Protein AF-A0A1I5BYA6-F1 (afdb_monomer_lite)

Foldseek 3Di:
DADADPPPDPPPPPPPDDDDDDDDDDDDDDDDDDDDDPDPPPAQKWKDWPNDIAHWHAKEKEWAWDQDPVRDTAGAWAWEQDPNNPHTFIWIKMKIKTFDDDDQLQTQWIKIWIKTAGADVFAHDDPQRGSHIGGQDIWGGGRGNPDTDCLDAWDDKDKHWPDFDAQLDFPTWTWMWMWIHGPNTIMIMTGTTTYPAYAHDHPVPDDPDDPDRDDGHHGDRSVPHTHDPDHYYRD

Organism: NCBI:txid913024

Structure (mmCIF, N/CA/C/O backbone):
data_AF-A0A1I5BYA6-F1
#
_entry.id   AF-A0A1I5BYA6-F1
#
loop_
_atom_site.group_PDB
_atom_site.id
_atom_site.type_symbol
_atom_site.label_atom_id
_atom_site.label_alt_id
_atom_site.label_comp_id
_atom_site.label_asym_id
_atom_site.label_entity_id
_atom_site.label_seq_id
_atom_site.pdbx_PDB_ins_code
_atom_site.Cartn_x
_atom_site.Cartn_y
_atom_site.Cartn_z
_atom_site.occupancy
_atom_site.B_iso_or_equiv
_atom_site.auth_seq_id
_atom_site.auth_comp_id
_atom_site.auth_asym_id
_atom_site.auth_atom_id
_atom_site.pdbx_PDB_model_num
ATOM 1 N N . MET A 1 1 ? 7.540 -20.231 8.792 1.00 35.94 1 MET A N 1
ATOM 2 C CA . MET A 1 1 ? 6.960 -19.870 7.479 1.00 35.94 1 MET A CA 1
ATOM 3 C C . MET A 1 1 ? 5.466 -19.659 7.679 1.00 35.94 1 MET A C 1
ATOM 5 O O . MET A 1 1 ? 4.792 -20.616 8.040 1.00 35.94 1 MET A O 1
ATOM 9 N N . LYS A 1 2 ? 4.975 -18.415 7.589 1.00 35.12 2 LYS A N 1
ATOM 10 C CA . LYS A 1 2 ? 3.549 -18.086 7.769 1.00 35.12 2 LYS A CA 1
ATOM 11 C C . LYS A 1 2 ? 2.841 -18.287 6.425 1.00 35.12 2 LYS A C 1
ATOM 13 O O . LYS A 1 2 ? 3.368 -17.853 5.408 1.00 35.12 2 LYS A O 1
ATOM 18 N N . LYS A 1 3 ? 1.720 -19.008 6.415 1.00 30.36 3 LYS A N 1
ATOM 19 C CA . LYS A 1 3 ? 0.962 -19.342 5.202 1.00 30.36 3 LYS A CA 1
ATOM 20 C C . LYS A 1 3 ? -0.153 -18.311 5.035 1.00 30.36 3 LYS A C 1
ATOM 22 O O . LYS A 1 3 ? -1.075 -18.299 5.843 1.00 30.36 3 LYS A O 1
ATOM 27 N N . VAL A 1 4 ? -0.056 -17.449 4.027 1.00 47.25 4 VAL A N 1
ATOM 28 C CA . VAL A 1 4 ? -1.157 -16.564 3.627 1.00 47.25 4 VAL A CA 1
ATOM 29 C C . VAL A 1 4 ? -2.134 -17.409 2.812 1.00 47.25 4 VAL A C 1
ATOM 31 O O . VAL A 1 4 ? -1.773 -17.957 1.772 1.00 47.25 4 VAL A O 1
ATOM 34 N N . PHE A 1 5 ? -3.353 -17.586 3.320 1.00 38.94 5 PHE A N 1
ATOM 35 C CA . PHE A 1 5 ? -4.416 -18.256 2.579 1.00 38.94 5 PHE A CA 1
ATOM 36 C C . PHE A 1 5 ? -4.966 -17.289 1.532 1.00 38.94 5 PHE A C 1
ATOM 38 O O . PHE A 1 5 ? -5.605 -16.290 1.858 1.00 38.94 5 PHE A O 1
ATOM 45 N N . LEU A 1 6 ? -4.699 -17.600 0.264 1.00 38.16 6 LEU A N 1
ATOM 46 C CA . LEU A 1 6 ? -5.263 -16.910 -0.886 1.00 38.16 6 LEU A CA 1
ATOM 47 C C . LEU A 1 6 ? -6.763 -17.247 -0.953 1.00 38.16 6 LEU A C 1
ATOM 49 O O . LEU A 1 6 ? -7.168 -18.251 -1.536 1.00 38.16 6 LEU A O 1
ATOM 53 N N . SER A 1 7 ? -7.602 -16.446 -0.297 1.00 38.66 7 SER A N 1
ATOM 54 C CA . SER A 1 7 ? -9.043 -16.497 -0.539 1.00 38.66 7 SER A CA 1
ATOM 55 C C . SER A 1 7 ? -9.283 -15.982 -1.954 1.00 38.66 7 SER A C 1
ATOM 57 O O . SER A 1 7 ? -9.094 -14.797 -2.223 1.00 38.66 7 SER A O 1
ATOM 59 N N . LEU A 1 8 ? -9.676 -16.885 -2.852 1.00 35.69 8 LEU A N 1
ATOM 60 C CA . LEU A 1 8 ? -10.041 -16.625 -4.244 1.00 35.69 8 LEU A CA 1
ATOM 61 C C . LEU A 1 8 ? -11.343 -15.794 -4.304 1.00 35.69 8 LEU A C 1
ATOM 63 O O . LEU A 1 8 ? -12.403 -16.283 -4.679 1.00 35.69 8 LEU A O 1
ATOM 67 N N . ALA A 1 9 ? -11.294 -14.530 -3.893 1.00 42.62 9 ALA A N 1
ATOM 68 C CA . ALA A 1 9 ? -12.344 -13.579 -4.217 1.00 42.62 9 ALA A CA 1
ATOM 69 C C . ALA A 1 9 ? -12.073 -13.078 -5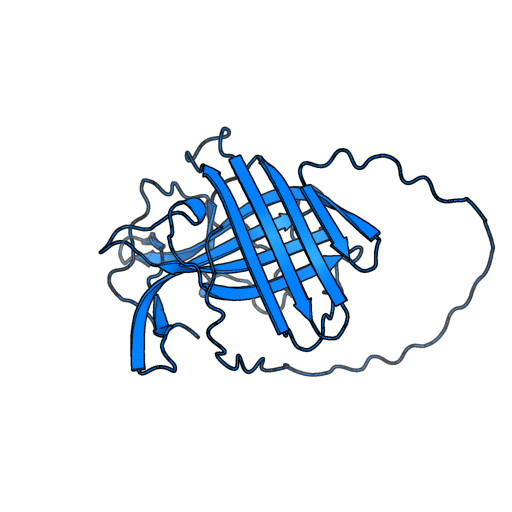.638 1.00 42.62 9 ALA A C 1
ATOM 71 O O . ALA A 1 9 ? -11.048 -12.450 -5.902 1.00 42.62 9 ALA A O 1
ATOM 72 N N . THR A 1 10 ? -12.970 -13.392 -6.568 1.00 38.31 10 THR A N 1
ATOM 73 C CA . THR A 1 10 ? -12.973 -12.837 -7.921 1.00 38.31 10 THR A CA 1
ATOM 74 C C . THR A 1 10 ? -13.156 -11.319 -7.831 1.00 38.31 10 THR A C 1
ATOM 76 O O . THR A 1 10 ? -14.277 -10.820 -7.788 1.00 38.31 10 THR A O 1
ATOM 79 N N . ILE A 1 11 ? -12.051 -10.575 -7.762 1.00 43.41 11 ILE A N 1
ATOM 80 C CA . ILE A 1 11 ? -12.052 -9.116 -7.878 1.00 43.41 11 ILE A CA 1
ATOM 81 C C . ILE A 1 11 ? -12.331 -8.803 -9.348 1.00 43.41 11 ILE A C 1
ATOM 83 O O . ILE A 1 11 ? -11.453 -8.906 -10.205 1.00 43.41 11 ILE A O 1
ATOM 87 N N . ALA A 1 12 ? -13.583 -8.470 -9.655 1.00 31.08 12 ALA A N 1
ATOM 88 C CA . ALA A 1 12 ? -13.952 -7.928 -10.951 1.00 31.08 12 ALA A CA 1
ATOM 89 C C . ALA A 1 12 ? -13.363 -6.513 -11.069 1.00 31.08 12 ALA A C 1
ATOM 91 O O . ALA A 1 12 ? -13.930 -5.545 -10.562 1.00 31.08 12 ALA A O 1
ATOM 92 N N . PHE A 1 13 ? -12.208 -6.388 -11.724 1.00 36.75 13 PHE A N 1
ATOM 93 C CA . PHE A 1 13 ? -11.704 -5.091 -12.161 1.00 36.75 13 PHE A CA 1
ATOM 94 C C . PHE A 1 13 ? -12.657 -4.541 -13.224 1.00 36.75 13 PHE A C 1
ATOM 96 O O . PHE A 1 13 ? -12.766 -5.081 -14.325 1.00 36.75 13 PHE A O 1
ATOM 103 N N . VAL A 1 14 ? -13.358 -3.456 -12.898 1.00 34.34 14 VAL A N 1
ATOM 104 C CA . VAL A 1 14 ? -14.039 -2.635 -13.900 1.00 34.34 14 VAL A CA 1
ATOM 105 C C . VAL A 1 14 ? -12.944 -1.930 -14.698 1.00 34.34 14 VAL A C 1
ATOM 107 O O . VAL A 1 14 ? -12.431 -0.892 -14.288 1.00 34.34 14 VAL A O 1
ATOM 110 N N . ALA A 1 15 ? -12.555 -2.536 -15.819 1.00 36.69 15 ALA A N 1
ATOM 111 C CA . ALA A 1 15 ? -11.730 -1.910 -16.839 1.00 36.69 15 ALA A CA 1
ATOM 112 C C . ALA A 1 15 ? -12.510 -0.729 -17.436 1.00 36.69 15 ALA A C 1
ATOM 114 O O . ALA A 1 15 ? -13.350 -0.890 -18.323 1.00 36.69 15 ALA A O 1
ATOM 115 N N . ALA A 1 16 ? -12.284 0.468 -16.904 1.00 37.88 16 ALA A N 1
ATOM 116 C CA . ALA A 1 16 ? -12.820 1.687 -17.478 1.00 37.88 16 ALA A CA 1
ATOM 117 C C . ALA A 1 16 ? -11.999 2.066 -18.722 1.00 37.88 16 ALA A C 1
ATOM 119 O O . ALA A 1 16 ? -10.926 2.643 -18.611 1.00 37.88 16 ALA A O 1
ATOM 120 N N . GLY A 1 17 ? -12.553 1.740 -19.892 1.00 30.27 17 GLY A N 1
ATOM 121 C CA . GLY A 1 17 ? -12.545 2.604 -21.075 1.00 30.27 17 GLY A CA 1
ATOM 122 C C . GLY A 1 17 ? -11.221 2.789 -21.813 1.00 30.27 17 GLY A C 1
ATOM 123 O O . GLY A 1 17 ? -10.432 3.675 -21.507 1.00 30.27 17 GLY A O 1
ATOM 124 N N . SER A 1 18 ? -11.072 2.036 -22.899 1.00 41.16 18 SER A N 1
ATOM 125 C CA . SER A 1 18 ? -10.174 2.324 -24.016 1.00 41.16 18 SER A CA 1
ATOM 126 C C . SER A 1 18 ? -10.380 3.738 -24.577 1.00 41.16 18 SER A C 1
ATOM 128 O O . SER A 1 18 ? -11.485 4.072 -25.013 1.00 41.16 18 SER A O 1
ATOM 130 N N . LEU A 1 19 ? -9.306 4.517 -24.691 1.00 26.94 19 LEU A N 1
ATOM 131 C CA . LEU A 1 19 ? -9.189 5.559 -25.708 1.00 26.94 19 LEU A CA 1
ATOM 132 C C . LEU A 1 19 ? -7.970 5.236 -26.566 1.00 26.94 19 LEU A C 1
ATOM 134 O O . LEU A 1 19 ? -6.824 5.380 -26.154 1.00 26.94 19 LEU A O 1
ATOM 138 N N . THR A 1 20 ? -8.255 4.740 -27.763 1.00 35.00 20 THR A N 1
ATOM 139 C CA . THR A 1 20 ? -7.307 4.605 -28.864 1.00 35.00 20 THR A CA 1
ATOM 140 C C . THR A 1 20 ? -6.779 5.982 -29.254 1.00 35.00 20 THR A C 1
ATOM 142 O O . THR A 1 20 ? -7.567 6.849 -29.634 1.00 35.00 20 THR A O 1
ATOM 145 N N . VAL A 1 21 ? -5.461 6.163 -29.240 1.00 34.28 21 VAL A N 1
ATOM 146 C CA . VAL A 1 21 ? -4.802 7.218 -30.016 1.00 34.28 21 VAL A CA 1
ATOM 147 C C . VAL A 1 21 ? -3.897 6.573 -31.054 1.00 34.28 21 VAL A C 1
ATOM 149 O O . VAL A 1 21 ? -3.014 5.774 -30.750 1.00 34.28 21 VAL A O 1
ATOM 152 N N . THR A 1 22 ? -4.213 6.889 -32.304 1.00 34.22 22 THR A N 1
ATOM 153 C CA . THR A 1 22 ? -3.526 6.473 -33.519 1.00 34.22 22 THR A CA 1
ATOM 154 C C . THR A 1 22 ? -2.087 6.979 -33.500 1.00 34.22 22 THR A C 1
ATOM 156 O O . THR A 1 22 ? -1.844 8.182 -33.448 1.00 34.22 22 THR A O 1
ATOM 159 N N . SER A 1 23 ? -1.150 6.036 -33.553 1.00 32.09 23 SER A N 1
ATOM 160 C CA . SER A 1 23 ? 0.271 6.274 -33.794 1.00 32.09 23 SER A CA 1
ATOM 161 C C . SER A 1 23 ? 0.479 6.761 -35.231 1.00 32.09 23 SER A C 1
ATOM 163 O O . SER A 1 23 ? 0.044 6.101 -36.176 1.00 32.09 23 SER A O 1
ATOM 165 N N . CYS A 1 24 ? 1.153 7.899 -35.387 1.00 37.50 24 CYS A N 1
ATOM 166 C CA . CYS A 1 24 ? 1.772 8.311 -36.642 1.00 37.50 24 CYS A CA 1
ATOM 167 C C . CYS A 1 24 ? 3.277 8.430 -36.406 1.00 37.50 24 CYS A C 1
ATOM 169 O O . CYS A 1 24 ? 3.713 9.012 -35.415 1.00 37.50 24 CYS A O 1
ATOM 171 N N . GLY A 1 25 ? 4.026 7.806 -37.313 1.00 31.92 25 GLY A N 1
ATOM 172 C CA . GLY A 1 25 ? 5.440 7.495 -37.192 1.00 31.92 25 GLY A CA 1
ATOM 173 C C . GLY A 1 25 ? 6.396 8.683 -37.125 1.00 31.92 25 GLY A C 1
ATOM 174 O O . GLY A 1 25 ? 6.049 9.833 -37.385 1.00 31.92 25 GLY A O 1
ATOM 175 N N . GLY A 1 26 ? 7.639 8.329 -36.822 1.00 30.98 26 GLY A N 1
ATOM 176 C CA . GLY A 1 26 ? 8.790 9.218 -36.805 1.00 30.98 26 GLY A CA 1
ATOM 177 C C . GLY A 1 26 ? 10.032 8.442 -36.398 1.00 30.98 26 GLY A C 1
ATOM 178 O O . GLY A 1 26 ? 10.545 8.635 -35.305 1.00 30.98 26 GLY A O 1
ATOM 179 N N . ASP A 1 27 ? 10.418 7.500 -37.254 1.00 40.44 27 ASP A N 1
ATOM 180 C CA . ASP A 1 27 ? 11.712 6.821 -37.265 1.00 40.44 27 ASP A CA 1
ATOM 181 C C . ASP A 1 27 ? 12.823 7.864 -37.462 1.00 40.44 27 ASP A C 1
ATOM 183 O O . ASP A 1 27 ? 12.773 8.615 -38.437 1.00 40.44 27 ASP A O 1
ATOM 187 N N . ASP A 1 28 ? 13.796 7.934 -36.550 1.00 37.78 28 ASP A N 1
ATOM 188 C CA . ASP A 1 28 ? 15.106 8.490 -36.880 1.00 37.78 28 ASP A CA 1
ATOM 189 C C . ASP A 1 28 ? 16.221 7.847 -36.044 1.00 37.78 28 ASP A C 1
ATOM 191 O O . ASP A 1 28 ? 16.118 7.613 -34.838 1.00 37.78 28 ASP A O 1
ATOM 195 N N . SER A 1 29 ? 17.276 7.494 -36.763 1.00 50.66 29 SER A N 1
ATOM 196 C CA . SER A 1 29 ? 18.315 6.523 -36.419 1.00 50.66 29 SER A CA 1
ATOM 197 C C . SER A 1 29 ? 19.460 7.160 -35.616 1.00 50.66 29 SER A C 1
ATOM 199 O O . SER A 1 29 ? 19.793 8.323 -35.822 1.00 50.66 29 SER A O 1
ATOM 201 N N . THR A 1 30 ? 20.175 6.432 -34.749 1.00 44.50 30 THR A N 1
ATOM 202 C CA . THR A 1 30 ? 21.489 5.813 -35.064 1.00 44.50 30 THR A CA 1
ATOM 203 C C . THR A 1 30 ? 22.072 5.032 -33.859 1.00 44.50 30 THR A C 1
ATOM 205 O O . THR A 1 30 ? 21.596 5.194 -32.736 1.00 44.50 30 THR A O 1
ATOM 208 N N . PRO A 1 31 ? 23.074 4.146 -34.079 1.00 54.06 31 PRO A N 1
ATOM 209 C CA . PRO A 1 31 ? 23.395 3.018 -33.205 1.00 54.06 31 PRO A CA 1
ATOM 210 C C . PRO A 1 31 ? 24.546 3.297 -32.227 1.00 54.06 31 PRO A C 1
ATOM 212 O O . PRO A 1 31 ? 25.523 3.964 -32.561 1.00 54.06 31 PRO A O 1
ATOM 215 N N . GLY A 1 32 ? 24.491 2.674 -31.050 1.00 33.34 32 GLY A N 1
ATOM 216 C CA . GLY A 1 32 ? 25.600 2.655 -30.098 1.00 33.34 32 GLY A CA 1
ATOM 217 C C . GLY A 1 32 ? 25.521 1.437 -29.187 1.00 33.34 32 GLY A C 1
ATOM 218 O O . GLY A 1 32 ? 24.707 1.393 -28.273 1.00 33.34 32 GLY A O 1
ATOM 219 N N . GLY A 1 33 ? 26.353 0.432 -29.463 1.00 39.19 33 GLY A N 1
ATOM 220 C CA . GLY A 1 33 ? 26.545 -0.710 -28.578 1.00 39.19 33 GLY A CA 1
ATOM 221 C C . GLY A 1 33 ? 27.273 -0.309 -27.294 1.00 39.19 33 GLY A C 1
ATOM 222 O O . GLY A 1 33 ? 28.217 0.476 -27.321 1.00 39.19 33 GLY A O 1
ATOM 223 N N . GLY A 1 34 ? 26.857 -0.898 -26.178 1.00 31.23 34 GLY A N 1
ATOM 224 C CA . GLY A 1 34 ? 27.529 -0.798 -24.889 1.00 31.23 34 GLY A CA 1
ATOM 225 C C . GLY A 1 34 ? 26.9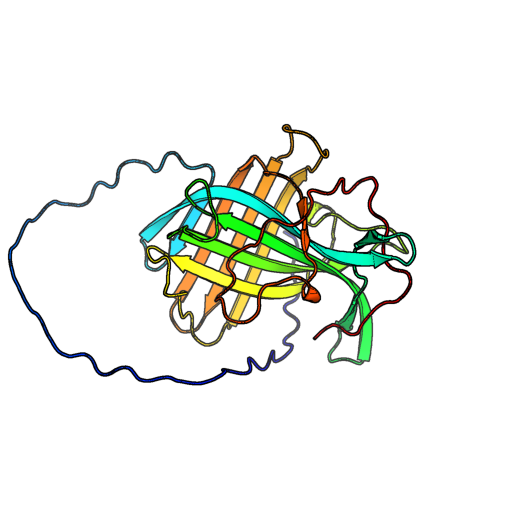91 -1.887 -23.977 1.00 31.23 34 GLY A C 1
ATOM 226 O O . GLY A 1 34 ? 25.839 -1.836 -23.564 1.00 31.23 34 GLY A O 1
ATOM 227 N N . GLY A 1 35 ? 27.803 -2.922 -23.772 1.00 34.72 35 GLY A N 1
ATOM 228 C CA . GLY A 1 35 ? 27.467 -4.118 -23.014 1.00 34.72 35 GLY A CA 1
ATOM 229 C C . GLY A 1 35 ? 27.053 -3.830 -21.574 1.00 34.72 35 GLY A C 1
ATOM 230 O O . GLY A 1 35 ? 27.462 -2.845 -20.963 1.00 34.72 35 GLY A O 1
ATOM 231 N N . GLY A 1 36 ? 26.233 -4.745 -21.062 1.00 43.91 36 GLY A N 1
ATOM 232 C CA . GLY A 1 36 ? 25.705 -4.743 -19.713 1.00 43.91 36 GLY A CA 1
ATOM 233 C C . GLY A 1 36 ? 26.769 -4.605 -18.630 1.00 43.91 36 GLY A C 1
ATOM 234 O O . GLY A 1 36 ? 27.823 -5.237 -18.644 1.00 43.91 36 GLY A O 1
ATOM 235 N N . GLY A 1 37 ? 26.408 -3.778 -17.666 1.00 37.84 37 GLY A N 1
ATOM 236 C CA . GLY A 1 37 ? 27.152 -3.464 -16.465 1.00 37.84 37 GLY A CA 1
ATOM 237 C C . GLY A 1 37 ? 26.441 -2.300 -15.802 1.00 37.84 37 GLY A C 1
ATOM 238 O O . GLY A 1 37 ? 27.019 -1.230 -15.676 1.00 37.84 37 GLY A O 1
ATOM 239 N N . GLY A 1 38 ? 25.147 -2.475 -15.501 1.00 36.94 38 GLY A N 1
ATOM 240 C CA . GLY A 1 38 ? 24.417 -1.487 -14.715 1.00 36.94 38 GLY A CA 1
ATOM 241 C C . GLY A 1 38 ? 25.178 -1.279 -13.414 1.00 36.94 38 GLY A C 1
ATOM 242 O O . GLY A 1 38 ? 25.489 -2.257 -12.729 1.00 36.94 38 GLY A O 1
ATOM 243 N N . GLU A 1 39 ? 25.543 -0.032 -13.125 1.00 44.59 39 GLU A N 1
ATOM 244 C CA . GLU A 1 39 ? 26.124 0.313 -11.835 1.00 44.59 39 GLU A CA 1
ATOM 245 C C . GLU A 1 39 ? 25.220 -0.216 -10.709 1.00 44.59 39 GLU A C 1
ATOM 247 O O . GLU A 1 39 ? 23.996 -0.291 -10.889 1.00 44.59 39 GLU A O 1
ATOM 252 N N . PRO A 1 40 ? 25.786 -0.618 -9.557 1.00 50.34 40 PRO A N 1
ATOM 253 C CA . PRO A 1 40 ? 24.970 -1.026 -8.430 1.00 50.34 40 PRO A CA 1
ATOM 254 C C . PRO A 1 40 ? 24.039 0.130 -8.076 1.00 50.34 40 PRO A C 1
ATOM 256 O O . PRO A 1 40 ? 24.496 1.219 -7.733 1.00 50.34 40 PRO A O 1
ATOM 259 N N . ILE A 1 41 ? 22.734 -0.108 -8.156 1.00 51.56 41 ILE A N 1
ATOM 260 C CA . ILE A 1 41 ? 21.752 0.859 -7.692 1.00 51.56 41 ILE A CA 1
ATOM 261 C C . ILE A 1 41 ? 21.974 1.032 -6.182 1.00 51.56 41 ILE A C 1
ATOM 263 O O . ILE A 1 41 ? 21.744 0.106 -5.404 1.00 51.56 41 ILE A O 1
ATOM 267 N N . THR A 1 42 ? 22.433 2.208 -5.756 1.00 57.75 42 THR A N 1
ATOM 268 C CA . THR A 1 42 ? 22.486 2.592 -4.341 1.00 57.75 42 THR A CA 1
ATOM 269 C C . THR A 1 42 ? 21.120 3.126 -3.922 1.00 57.75 42 THR A C 1
ATOM 271 O O . THR A 1 42 ? 20.948 4.328 -3.735 1.00 57.75 42 THR A O 1
ATOM 274 N N . SER A 1 43 ? 20.129 2.242 -3.838 1.00 76.31 43 SER A N 1
ATOM 275 C CA . SER A 1 43 ? 18.767 2.576 -3.417 1.00 76.31 43 SER A CA 1
ATOM 276 C C . SER A 1 43 ? 18.375 1.798 -2.161 1.00 76.31 43 SER A C 1
ATOM 278 O O . SER A 1 43 ? 18.892 0.713 -1.890 1.00 76.31 43 SER A O 1
ATOM 280 N N . ASN A 1 44 ? 17.438 2.352 -1.387 1.00 85.38 44 ASN A N 1
ATOM 281 C CA . ASN A 1 44 ? 16.893 1.714 -0.179 1.00 85.38 44 ASN A CA 1
ATOM 282 C C . ASN A 1 44 ? 16.000 0.502 -0.506 1.00 85.38 44 ASN A C 1
ATOM 284 O O . ASN A 1 44 ? 15.678 -0.313 0.356 1.00 85.38 44 ASN A O 1
ATOM 288 N N . GLY A 1 45 ? 15.578 0.370 -1.758 1.00 93.12 45 GLY A N 1
ATOM 289 C CA . GLY A 1 45 ? 14.841 -0.776 -2.250 1.00 93.12 45 GLY A CA 1
ATOM 290 C C . GLY A 1 45 ? 14.933 -0.909 -3.758 1.00 93.12 45 GLY A C 1
ATOM 291 O O . GLY A 1 45 ? 15.438 -0.037 -4.462 1.00 93.12 45 GLY A O 1
ATOM 292 N N . LYS A 1 46 ? 14.421 -2.018 -4.269 1.00 95.69 46 LYS A N 1
ATOM 293 C CA . LYS A 1 46 ? 14.357 -2.295 -5.697 1.00 95.69 46 LYS A CA 1
ATOM 294 C C . LYS A 1 46 ? 13.077 -3.031 -6.036 1.00 95.69 46 LYS A C 1
ATOM 296 O O . LYS A 1 46 ? 12.584 -3.858 -5.267 1.00 95.69 46 LYS A O 1
ATOM 301 N N . MET A 1 47 ? 12.579 -2.749 -7.223 1.00 96.38 47 MET A N 1
ATOM 302 C CA . MET A 1 47 ? 11.542 -3.516 -7.882 1.00 96.38 47 MET A CA 1
ATOM 303 C C . MET A 1 47 ? 12.167 -4.242 -9.068 1.00 96.38 47 MET A C 1
ATOM 305 O O . MET A 1 47 ? 12.954 -3.656 -9.798 1.00 96.38 47 MET A O 1
ATOM 309 N N . LYS A 1 48 ? 11.815 -5.504 -9.284 1.00 97.44 48 LYS A N 1
ATOM 310 C CA . LYS A 1 48 ? 12.286 -6.293 -10.420 1.00 97.44 48 LYS A CA 1
ATOM 311 C C . LYS A 1 48 ? 11.120 -6.696 -11.303 1.00 97.44 48 LYS A C 1
ATOM 313 O O . LYS A 1 48 ? 10.135 -7.236 -10.804 1.00 97.44 48 LYS A O 1
ATOM 318 N N . TYR A 1 49 ? 11.262 -6.473 -12.605 1.00 96.62 49 TYR A N 1
ATOM 319 C CA . TYR A 1 49 ? 10.305 -6.877 -13.633 1.00 96.62 49 TYR A CA 1
ATOM 320 C C . TYR A 1 49 ? 11.046 -7.174 -14.941 1.00 96.62 49 TYR A C 1
ATOM 322 O O . TYR A 1 49 ? 11.982 -6.464 -15.289 1.00 96.62 49 TYR A O 1
ATOM 330 N N . ASN A 1 50 ? 10.680 -8.243 -15.657 1.00 93.25 50 ASN A N 1
ATOM 331 C CA . ASN A 1 50 ? 11.332 -8.656 -16.913 1.00 93.25 50 ASN A CA 1
ATOM 332 C C . ASN A 1 50 ? 12.873 -8.712 -16.852 1.00 93.25 50 ASN A C 1
ATOM 334 O O . ASN A 1 50 ? 13.566 -8.328 -17.789 1.00 93.25 50 ASN A O 1
ATOM 338 N N . ASN A 1 51 ? 13.412 -9.221 -15.738 1.00 92.19 51 ASN A N 1
ATOM 339 C CA . ASN A 1 51 ? 14.853 -9.293 -15.453 1.00 92.19 51 ASN A CA 1
ATOM 340 C C . ASN A 1 51 ? 15.582 -7.940 -15.385 1.00 92.19 51 ASN A C 1
ATOM 342 O O . ASN A 1 51 ? 16.810 -7.924 -15.359 1.00 92.19 51 ASN A O 1
ATOM 346 N N . GLN A 1 52 ? 14.845 -6.835 -15.307 1.00 95.62 52 GLN A N 1
ATOM 347 C CA . GLN A 1 52 ? 15.371 -5.500 -15.062 1.00 95.62 52 GLN A CA 1
ATOM 348 C C . GLN A 1 52 ? 15.075 -5.086 -13.621 1.00 95.62 52 GLN A C 1
ATOM 350 O O . GLN A 1 52 ? 13.983 -5.349 -13.109 1.00 95.62 52 GLN A O 1
ATOM 355 N N . ASP A 1 53 ? 16.057 -4.449 -12.988 1.00 96.19 53 ASP A N 1
ATOM 356 C CA . ASP A 1 53 ? 15.928 -3.864 -11.657 1.00 96.19 53 ASP A CA 1
ATOM 357 C C . ASP A 1 53 ? 15.631 -2.361 -11.792 1.00 96.19 53 ASP A C 1
ATOM 359 O O . ASP A 1 53 ? 16.272 -1.647 -12.562 1.00 96.19 53 ASP A O 1
ATOM 363 N N . PHE A 1 54 ? 14.659 -1.888 -11.018 1.00 96.19 54 PHE A N 1
ATOM 364 C CA . PHE A 1 54 ? 14.185 -0.512 -10.955 1.00 96.19 54 PHE A CA 1
ATOM 365 C C . PHE A 1 54 ? 14.387 0.007 -9.530 1.00 96.19 54 PHE A C 1
ATOM 367 O O . PHE A 1 54 ? 13.901 -0.593 -8.566 1.00 96.19 54 PHE A O 1
ATOM 374 N N . ALA A 1 55 ? 15.118 1.111 -9.392 1.00 95.56 55 ALA A N 1
ATOM 375 C CA . ALA A 1 55 ? 15.439 1.718 -8.103 1.00 95.56 55 ALA A CA 1
ATOM 376 C C . ALA A 1 55 ? 14.185 2.220 -7.374 1.00 95.56 55 ALA A C 1
ATOM 378 O O . ALA A 1 55 ? 13.281 2.765 -8.010 1.00 95.56 55 ALA A O 1
ATOM 379 N N . LEU A 1 56 ? 14.166 2.083 -6.047 1.00 95.94 56 LEU A N 1
ATOM 380 C CA . LEU A 1 56 ? 13.188 2.691 -5.147 1.00 95.94 56 LEU A CA 1
ATOM 381 C C . LEU A 1 56 ? 13.933 3.329 -3.969 1.00 95.94 56 LEU A C 1
ATOM 383 O O . LEU A 1 56 ? 14.623 2.639 -3.218 1.00 95.94 56 LEU A O 1
ATOM 387 N N . ASP A 1 57 ? 13.770 4.631 -3.775 1.00 93.44 57 ASP A N 1
ATOM 388 C CA . ASP A 1 57 ? 14.596 5.403 -2.834 1.00 93.44 57 ASP A CA 1
ATOM 389 C C . ASP A 1 57 ? 13.815 5.816 -1.589 1.00 93.44 57 ASP A C 1
ATOM 391 O O . ASP A 1 57 ? 14.374 5.931 -0.497 1.00 93.44 57 ASP A O 1
ATOM 395 N N . THR A 1 58 ? 12.509 6.003 -1.761 1.00 93.06 58 THR A N 1
ATOM 396 C CA . THR A 1 58 ? 11.606 6.531 -0.750 1.00 93.06 58 THR A CA 1
ATOM 397 C C . THR A 1 58 ? 10.456 5.566 -0.529 1.00 93.06 58 THR A C 1
ATOM 399 O O . THR A 1 58 ? 9.866 5.074 -1.489 1.00 93.06 58 THR A O 1
ATOM 402 N N . ALA A 1 59 ? 10.078 5.354 0.731 1.00 95.06 59 ALA A N 1
ATOM 403 C CA . ALA A 1 59 ? 8.831 4.703 1.095 1.00 95.06 59 ALA A CA 1
ATOM 404 C C . ALA A 1 59 ? 7.956 5.630 1.932 1.00 95.06 59 ALA A C 1
ATOM 406 O O . ALA A 1 59 ? 8.429 6.312 2.840 1.00 95.06 59 ALA A O 1
ATOM 407 N N . VAL A 1 60 ? 6.659 5.606 1.658 1.00 94.06 60 VAL A N 1
ATOM 408 C CA . VAL A 1 60 ? 5.611 6.250 2.452 1.00 94.06 60 VAL A CA 1
ATOM 409 C C . VAL A 1 60 ? 4.498 5.244 2.691 1.00 94.06 60 VAL A C 1
ATOM 411 O O . VAL A 1 60 ? 4.332 4.273 1.948 1.00 94.06 60 VAL A O 1
ATOM 414 N N . SER A 1 61 ? 3.691 5.489 3.715 1.00 95.38 61 SER A N 1
ATOM 415 C CA . SER A 1 61 ? 2.432 4.773 3.856 1.00 95.38 61 SER A CA 1
ATOM 416 C C . SER A 1 61 ? 1.262 5.735 3.953 1.00 95.38 61 SER A C 1
ATOM 418 O O . SER A 1 61 ? 1.397 6.892 4.351 1.00 95.38 61 SER A O 1
ATOM 420 N N . GLN A 1 62 ? 0.092 5.262 3.560 1.00 94.88 62 GLN A N 1
ATOM 421 C CA . GLN A 1 62 ? -1.157 5.963 3.783 1.00 94.88 62 GLN A CA 1
ATOM 422 C C . GLN A 1 62 ? -2.135 5.041 4.479 1.00 94.88 62 GLN A C 1
ATOM 424 O O . GLN A 1 62 ? -2.210 3.861 4.143 1.00 94.88 62 GLN A O 1
ATOM 429 N N . ILE A 1 63 ? -2.940 5.596 5.375 1.00 95.06 63 ILE A N 1
ATOM 430 C CA . ILE A 1 63 ? -4.136 4.937 5.887 1.00 95.06 63 ILE A CA 1
ATOM 431 C C . ILE A 1 63 ? -5.360 5.687 5.375 1.00 95.06 63 ILE A C 1
ATOM 433 O O . ILE A 1 63 ? -5.399 6.919 5.379 1.00 95.06 63 ILE A O 1
ATOM 437 N N . TYR A 1 64 ? -6.372 4.954 4.923 1.00 94.25 64 TYR A N 1
ATOM 438 C CA . TYR A 1 64 ? -7.640 5.564 4.547 1.00 94.25 64 TYR A CA 1
ATOM 439 C C . TYR A 1 64 ? -8.270 6.202 5.781 1.00 94.25 64 TYR A C 1
ATOM 441 O O . TYR A 1 64 ? -8.430 5.558 6.818 1.00 94.25 64 TYR A O 1
ATOM 449 N N . ALA A 1 65 ? -8.644 7.467 5.662 1.00 93.81 65 ALA A N 1
ATOM 450 C CA . ALA A 1 65 ? -9.100 8.300 6.758 1.00 93.81 65 ALA A CA 1
ATOM 451 C C . ALA A 1 65 ? -10.304 9.151 6.344 1.00 93.81 65 ALA A C 1
ATOM 453 O O . ALA A 1 65 ? -10.627 9.297 5.165 1.00 93.81 65 ALA A O 1
ATOM 454 N N . GLN A 1 66 ? -10.961 9.721 7.344 1.00 91.62 66 GLN A N 1
ATOM 455 C CA . GLN A 1 66 ? -12.026 10.703 7.191 1.00 91.62 66 GLN A CA 1
ATOM 456 C C . GLN A 1 66 ? -11.921 11.761 8.291 1.00 91.62 66 GLN A C 1
ATOM 458 O O . GLN A 1 66 ? -11.222 11.562 9.287 1.00 91.62 66 GLN A O 1
ATOM 463 N N . LYS A 1 67 ? -12.612 12.890 8.116 1.00 90.06 67 LYS A N 1
ATOM 464 C CA . LYS A 1 67 ? -12.750 13.900 9.169 1.00 90.06 67 LYS A CA 1
ATOM 465 C C . LYS A 1 67 ? -13.951 13.551 10.054 1.00 90.06 67 LYS A C 1
ATOM 467 O O . LYS A 1 67 ? -15.038 13.307 9.536 1.00 90.06 67 LYS A O 1
ATOM 472 N N . ASN A 1 68 ? -13.765 13.514 11.372 1.00 89.75 68 ASN A N 1
ATOM 473 C CA . ASN A 1 68 ? -14.878 13.394 12.319 1.00 89.75 68 ASN A CA 1
ATOM 474 C C . ASN A 1 68 ? -15.669 14.720 12.417 1.00 89.75 68 ASN A C 1
ATOM 476 O O . ASN A 1 68 ? -15.313 15.719 11.790 1.00 89.75 68 ASN A O 1
ATOM 480 N N . ALA A 1 69 ? -16.728 14.752 13.234 1.00 89.75 69 ALA A N 1
ATOM 481 C CA . ALA A 1 69 ? -17.546 15.954 13.443 1.00 89.75 69 ALA A CA 1
ATOM 482 C C . ALA A 1 69 ? -16.757 17.153 14.014 1.00 89.75 69 ALA A C 1
ATOM 484 O O . ALA A 1 69 ? -17.196 18.292 13.892 1.00 89.75 69 ALA A O 1
ATOM 485 N N . GLN A 1 70 ? -15.595 16.903 14.623 1.00 91.81 70 GLN A N 1
ATOM 486 C CA . GLN A 1 70 ? -14.671 17.906 15.156 1.00 91.81 70 GLN A CA 1
ATOM 487 C C . GLN A 1 70 ? -13.587 18.315 14.140 1.00 91.81 70 GLN A C 1
ATOM 489 O O . GLN A 1 70 ? -12.694 19.086 14.479 1.00 91.81 70 GLN A O 1
ATOM 494 N N . GLY A 1 71 ? -13.624 17.799 12.906 1.00 89.56 71 GLY A N 1
ATOM 495 C CA . GLY A 1 71 ? -12.635 18.101 11.868 1.00 89.56 71 GLY A CA 1
ATOM 496 C C . GLY A 1 71 ? -11.282 17.398 12.044 1.00 89.56 71 GLY A C 1
ATOM 497 O O . GLY A 1 71 ? -10.316 17.751 11.366 1.00 89.56 71 GLY A O 1
ATOM 498 N N . GLN A 1 72 ? -11.187 16.395 12.919 1.00 91.38 72 GLN A N 1
ATOM 499 C CA . GLN A 1 72 ? -9.961 15.627 13.164 1.00 91.38 72 GLN A CA 1
ATOM 500 C C . GLN A 1 72 ? -9.891 14.399 12.251 1.00 91.38 72 GLN A C 1
ATOM 502 O O . GLN A 1 72 ? -10.924 13.803 11.939 1.00 91.38 72 GLN A O 1
ATOM 507 N N . ASN A 1 73 ? -8.681 13.996 11.846 1.00 92.69 73 ASN A N 1
ATOM 508 C CA . ASN A 1 73 ? -8.491 12.742 11.112 1.00 92.69 73 ASN A CA 1
ATOM 509 C C . ASN A 1 73 ? -8.806 11.545 12.013 1.00 92.69 73 ASN A C 1
ATOM 511 O O . ASN A 1 73 ? -8.258 11.418 13.107 1.00 92.69 73 ASN A O 1
ATOM 515 N N . VAL A 1 74 ? -9.636 10.639 11.509 1.00 94.56 74 VAL A N 1
ATOM 516 C CA . VAL A 1 74 ? -9.859 9.307 12.074 1.00 94.56 74 VAL A CA 1
ATOM 517 C C . VAL A 1 74 ? -9.647 8.270 10.979 1.00 94.56 74 VAL A C 1
ATOM 519 O O . VAL A 1 74 ? -10.017 8.496 9.824 1.00 94.56 74 VAL A O 1
ATOM 522 N N . ALA A 1 75 ? -9.038 7.137 11.320 1.00 95.50 75 ALA A N 1
ATOM 523 C CA . ALA A 1 75 ? -8.855 6.039 10.383 1.00 95.50 75 ALA A CA 1
ATOM 524 C C . ALA A 1 75 ? -10.219 5.450 10.019 1.00 95.50 75 ALA A C 1
ATOM 526 O O . ALA A 1 75 ? -11.054 5.214 10.890 1.00 95.50 75 ALA A O 1
ATOM 527 N N . SER A 1 76 ? -10.449 5.197 8.737 1.00 95.31 76 SER A N 1
ATOM 528 C CA . SER A 1 76 ? -11.705 4.613 8.276 1.00 95.31 76 SER A CA 1
ATOM 529 C C . SER A 1 76 ? -11.735 3.123 8.599 1.00 95.31 76 SER A C 1
ATOM 531 O O . SER A 1 76 ? -10.872 2.364 8.150 1.00 95.31 76 SER A O 1
ATOM 533 N N . ALA A 1 77 ? -12.743 2.704 9.358 1.00 96.06 77 ALA A N 1
ATOM 534 C CA . ALA A 1 77 ? -13.088 1.303 9.525 1.00 96.06 77 ALA A CA 1
ATOM 535 C C . ALA A 1 77 ? -13.836 0.798 8.286 1.00 96.06 77 ALA A C 1
ATOM 537 O O . ALA A 1 77 ? -14.764 1.442 7.793 1.00 96.06 77 ALA A O 1
ATOM 538 N N . PHE A 1 78 ? -13.466 -0.388 7.815 1.00 95.62 78 PHE A N 1
ATOM 539 C CA . PHE A 1 78 ? -14.154 -1.083 6.736 1.00 95.62 78 PHE A CA 1
ATOM 540 C C . PHE A 1 78 ? -14.675 -2.435 7.216 1.00 95.62 78 PHE A C 1
ATOM 542 O O . PHE A 1 78 ? -14.028 -3.102 8.019 1.00 95.62 78 PHE A O 1
ATOM 549 N N . ARG A 1 79 ? -15.824 -2.864 6.695 1.00 95.19 79 ARG A N 1
ATOM 550 C CA . ARG A 1 79 ? -16.303 -4.246 6.776 1.00 95.19 79 ARG A CA 1
ATOM 551 C C . ARG A 1 79 ? -15.826 -4.980 5.533 1.00 95.19 79 ARG A C 1
ATOM 553 O O . ARG A 1 79 ? -16.317 -4.698 4.444 1.00 95.19 79 ARG A O 1
ATOM 560 N N . LEU A 1 80 ? -14.870 -5.888 5.694 1.00 94.62 80 LEU A N 1
ATOM 561 C CA . LEU A 1 80 ? -14.386 -6.742 4.615 1.00 94.62 80 LEU A CA 1
ATOM 562 C C . LEU A 1 80 ? -15.145 -8.074 4.649 1.00 94.62 80 LEU A C 1
ATOM 564 O O . LEU A 1 80 ? -15.042 -8.780 5.658 1.00 94.62 80 LEU A O 1
ATOM 568 N N . PRO A 1 81 ? -15.892 -8.428 3.588 1.00 93.50 81 PRO A N 1
ATOM 569 C CA . PRO A 1 81 ? -16.451 -9.762 3.449 1.00 93.50 81 PRO A CA 1
ATOM 570 C C . PRO A 1 81 ? -15.326 -10.791 3.312 1.00 93.50 81 PRO A C 1
ATOM 572 O O . PRO A 1 81 ? -14.424 -10.629 2.492 1.00 93.50 81 PRO A O 1
ATOM 575 N N . ILE A 1 82 ? -15.390 -11.856 4.099 1.00 88.62 82 ILE A N 1
ATOM 576 C CA . ILE A 1 82 ? -14.478 -13.003 4.026 1.00 88.62 82 ILE A CA 1
ATOM 577 C C . ILE A 1 82 ? -15.299 -14.286 3.879 1.00 88.62 82 ILE A C 1
ATOM 579 O O . ILE A 1 82 ? -16.529 -14.247 3.924 1.00 88.62 82 ILE A O 1
ATOM 583 N N . ASN A 1 83 ? -14.634 -15.426 3.666 1.00 87.56 83 ASN A N 1
ATOM 584 C CA . ASN A 1 83 ? -15.299 -16.727 3.533 1.00 87.56 83 ASN A CA 1
ATOM 585 C C . ASN A 1 83 ? -16.433 -16.695 2.488 1.00 87.56 83 ASN A C 1
ATOM 587 O O . ASN A 1 83 ? -17.562 -17.091 2.765 1.00 87.56 83 ASN A O 1
ATOM 591 N N . ASN A 1 84 ? -16.150 -16.157 1.294 1.00 83.88 84 ASN A N 1
ATOM 592 C CA . ASN A 1 84 ? -17.131 -15.961 0.214 1.00 83.88 84 ASN A CA 1
ATOM 593 C C . ASN A 1 84 ? -18.359 -15.124 0.625 1.00 83.88 84 ASN A C 1
ATOM 595 O O . ASN A 1 84 ? -19.472 -15.358 0.157 1.00 83.88 84 ASN A O 1
ATOM 599 N N . GLY A 1 85 ? -18.154 -14.152 1.515 1.00 86.19 85 GLY A N 1
ATOM 600 C CA . GLY A 1 85 ? -19.184 -13.220 1.966 1.00 86.19 85 GLY A CA 1
ATOM 601 C C . GLY A 1 85 ? -20.088 -13.747 3.078 1.00 86.19 85 GLY A C 1
ATOM 602 O O . GLY A 1 85 ? -21.055 -13.071 3.415 1.00 86.19 85 GLY A O 1
ATOM 603 N N . GLN A 1 86 ? -19.792 -14.918 3.648 1.00 86.44 86 GLN A N 1
ATOM 604 C CA . GLN A 1 86 ? -20.545 -15.452 4.789 1.00 86.44 86 GLN A CA 1
ATOM 605 C C . GLN A 1 86 ? -20.249 -14.692 6.084 1.00 86.44 86 GLN A C 1
ATOM 607 O O . GLN A 1 86 ? -21.140 -14.514 6.909 1.00 86.44 86 GLN A O 1
ATOM 612 N N . ASP A 1 87 ? -19.021 -14.193 6.227 1.00 91.75 87 ASP A N 1
ATOM 613 C CA . ASP A 1 87 ? -18.588 -13.446 7.401 1.00 91.75 87 ASP A CA 1
ATOM 614 C C . ASP A 1 87 ? -18.065 -12.068 7.001 1.00 91.75 87 ASP A C 1
ATOM 616 O O . ASP A 1 87 ? -17.670 -11.822 5.857 1.00 91.75 87 ASP A O 1
ATOM 620 N N . THR A 1 88 ? -18.009 -11.160 7.975 1.00 93.88 88 THR A N 1
ATOM 621 C CA . THR A 1 88 ? -17.317 -9.880 7.813 1.00 93.88 88 THR A CA 1
ATOM 622 C C . THR A 1 88 ? -16.357 -9.649 8.962 1.00 93.88 88 THR A C 1
ATOM 624 O O . THR A 1 88 ? -16.661 -9.940 10.119 1.00 93.88 88 THR A O 1
ATOM 627 N N . ILE A 1 89 ? -15.207 -9.068 8.644 1.00 95.00 89 ILE A N 1
ATOM 628 C CA . ILE A 1 89 ? -14.245 -8.592 9.638 1.00 95.00 89 ILE A CA 1
ATOM 629 C C . ILE A 1 89 ? -14.088 -7.082 9.524 1.00 95.00 89 ILE A C 1
ATOM 631 O O . ILE A 1 89 ? -14.251 -6.502 8.448 1.00 95.00 89 ILE A O 1
ATOM 635 N N . THR A 1 90 ? -13.781 -6.435 10.647 1.00 96.44 90 THR A N 1
ATOM 636 C CA . THR A 1 90 ? -13.433 -5.014 10.645 1.00 96.44 90 THR A CA 1
ATOM 637 C C . THR A 1 90 ? -11.956 -4.860 10.306 1.00 96.44 90 THR A C 1
ATOM 639 O O . THR A 1 90 ? -11.096 -5.496 10.916 1.00 96.44 90 THR A O 1
ATOM 642 N N . VAL A 1 91 ? -11.657 -4.005 9.336 1.00 97.44 91 VAL A N 1
ATOM 643 C CA . VAL A 1 91 ? -10.299 -3.754 8.846 1.00 97.44 91 VAL A CA 1
ATOM 644 C C . VAL A 1 91 ? -10.050 -2.258 8.667 1.00 97.44 91 VAL A C 1
ATOM 646 O O . VAL A 1 91 ? -10.979 -1.456 8.593 1.00 97.44 91 VAL A O 1
ATOM 649 N N . THR A 1 92 ? -8.783 -1.889 8.548 1.00 97.50 92 THR A N 1
ATOM 650 C CA . THR A 1 92 ? -8.331 -0.602 8.004 1.00 97.50 92 THR A CA 1
ATOM 651 C C . THR A 1 92 ? -7.723 -0.828 6.630 1.00 97.50 92 THR A C 1
ATOM 653 O O . THR A 1 92 ? -7.176 -1.899 6.374 1.00 97.50 92 THR A O 1
ATOM 656 N N . ARG A 1 93 ? -7.813 0.160 5.736 1.00 96.69 93 ARG A N 1
ATOM 657 C CA . ARG A 1 93 ? -7.170 0.103 4.418 1.00 96.69 93 ARG A CA 1
ATOM 658 C C . ARG A 1 93 ? -5.911 0.956 4.407 1.00 96.69 93 ARG A C 1
ATOM 660 O O . ARG A 1 93 ? -5.954 2.118 4.808 1.00 96.69 93 ARG A O 1
ATOM 667 N N . TRP A 1 94 ? -4.832 0.385 3.897 1.00 96.81 94 TRP A N 1
ATOM 668 C CA . TRP A 1 94 ? -3.519 1.005 3.804 1.00 96.81 94 TRP A CA 1
ATOM 669 C C . TRP A 1 94 ? -3.038 1.020 2.361 1.00 96.81 94 TRP A C 1
ATOM 671 O O . TRP A 1 94 ? -3.353 0.096 1.617 1.00 96.81 94 TRP A O 1
ATOM 681 N N . ASN A 1 95 ? -2.246 2.025 1.992 1.00 95.81 95 ASN A N 1
ATOM 682 C CA . ASN A 1 95 ? -1.376 1.997 0.819 1.00 95.81 95 ASN A CA 1
ATOM 683 C C . ASN A 1 95 ? 0.067 1.992 1.317 1.00 95.81 95 ASN A C 1
ATOM 685 O O . ASN A 1 95 ? 0.457 2.899 2.049 1.00 95.81 95 ASN A O 1
ATOM 689 N N . ILE A 1 96 ? 0.853 0.998 0.921 1.00 96.75 96 ILE A N 1
ATOM 690 C CA . ILE A 1 96 ? 2.304 1.004 1.098 1.00 96.75 96 ILE A CA 1
ATOM 691 C C . ILE A 1 96 ? 2.907 1.350 -0.247 1.00 96.75 96 ILE A C 1
ATOM 693 O O . ILE A 1 96 ? 2.617 0.685 -1.241 1.00 96.75 96 ILE A O 1
ATOM 697 N N . ILE A 1 97 ? 3.681 2.425 -0.277 1.00 96.31 97 ILE A N 1
ATOM 698 C CA . ILE A 1 97 ? 4.171 3.033 -1.504 1.00 96.31 97 ILE A CA 1
ATOM 699 C C . ILE A 1 97 ? 5.681 3.125 -1.389 1.00 96.31 97 ILE A C 1
ATOM 701 O O . ILE A 1 97 ? 6.189 3.666 -0.411 1.00 96.31 97 ILE A O 1
ATOM 705 N N . ALA A 1 98 ? 6.386 2.628 -2.394 1.00 96.75 98 ALA A N 1
ATOM 706 C CA . ALA A 1 98 ? 7.793 2.911 -2.600 1.00 96.75 98 ALA A CA 1
ATOM 707 C C . ALA A 1 98 ? 7.984 3.528 -3.984 1.00 96.75 98 ALA A C 1
ATOM 709 O O . ALA A 1 98 ? 7.307 3.131 -4.933 1.00 96.75 98 ALA A O 1
ATOM 710 N N . HIS A 1 99 ? 8.867 4.512 -4.099 1.00 95.81 99 HIS A N 1
ATOM 711 C CA . HIS A 1 99 ? 9.116 5.206 -5.354 1.00 95.81 99 HIS A CA 1
ATOM 712 C C . HIS A 1 99 ? 10.551 5.732 -5.445 1.00 95.81 99 HIS A C 1
ATOM 714 O O . HIS A 1 99 ? 11.228 5.878 -4.425 1.00 95.81 99 HIS A O 1
ATOM 720 N N . ASN A 1 100 ? 11.021 6.017 -6.659 1.00 94.38 100 ASN A N 1
ATOM 721 C CA . ASN A 1 100 ? 12.260 6.772 -6.860 1.00 94.38 100 ASN A CA 1
ATOM 722 C C . ASN A 1 100 ? 12.014 8.287 -6.847 1.00 94.38 100 ASN A C 1
ATOM 724 O O . ASN A 1 100 ? 10.897 8.753 -7.091 1.00 94.38 100 ASN A O 1
ATOM 728 N N . GLY A 1 101 ? 13.070 9.050 -6.570 1.00 89.75 101 GLY A N 1
ATOM 729 C CA . GLY A 1 101 ? 13.024 10.514 -6.555 1.00 89.75 101 GLY A CA 1
ATOM 730 C C . GLY A 1 101 ? 12.233 11.125 -5.389 1.00 89.75 101 GLY A C 1
ATOM 731 O O . GLY A 1 101 ? 11.811 10.439 -4.455 1.00 89.75 101 GLY A O 1
ATOM 732 N N . GLU A 1 102 ? 12.059 12.447 -5.440 1.00 84.62 102 GLU A N 1
ATOM 733 C CA . GLU A 1 102 ? 11.467 13.237 -4.347 1.00 84.62 102 GLU A CA 1
ATOM 734 C C . GLU A 1 102 ? 9.932 13.201 -4.330 1.00 84.62 102 GLU A C 1
ATOM 736 O O . GLU A 1 102 ? 9.328 13.180 -3.257 1.00 84.62 102 GLU A O 1
ATOM 741 N N . ASP A 1 103 ? 9.296 13.163 -5.506 1.00 85.50 103 ASP A N 1
ATOM 742 C CA . ASP A 1 103 ? 7.840 13.174 -5.648 1.00 85.50 103 ASP A CA 1
ATOM 743 C C . ASP A 1 103 ? 7.340 11.890 -6.315 1.00 85.50 103 ASP A C 1
ATOM 745 O O . ASP A 1 103 ? 7.646 11.571 -7.467 1.00 85.50 103 ASP A O 1
ATOM 749 N N . ALA A 1 104 ? 6.501 11.168 -5.582 1.00 87.81 104 ALA A N 1
ATOM 750 C CA . ALA A 1 104 ? 5.826 9.978 -6.059 1.00 87.81 104 ALA A CA 1
ATOM 751 C C . ALA A 1 104 ? 4.952 10.234 -7.300 1.00 87.81 104 ALA A C 1
ATOM 753 O O . ALA A 1 104 ? 4.718 9.301 -8.063 1.00 87.81 104 ALA A O 1
ATOM 754 N N . GLN A 1 105 ? 4.458 11.461 -7.519 1.00 85.00 105 GLN A N 1
ATOM 755 C CA . GLN A 1 105 ? 3.628 11.799 -8.683 1.00 85.00 105 GLN A CA 1
ATOM 756 C C . GLN A 1 105 ? 4.409 11.837 -9.989 1.00 85.00 105 GLN A C 1
ATOM 758 O O . GLN A 1 105 ? 3.874 11.466 -11.031 1.00 85.00 105 GLN A O 1
ATOM 763 N N . THR A 1 106 ? 5.670 12.250 -9.933 1.00 89.12 106 THR A N 1
ATOM 764 C CA . THR A 1 106 ? 6.549 12.356 -11.103 1.00 89.12 106 THR A CA 1
ATOM 765 C C . THR A 1 106 ? 7.540 11.202 -11.189 1.00 89.12 106 THR A C 1
ATOM 767 O O . THR A 1 106 ? 8.407 11.194 -12.054 1.00 89.12 106 THR A O 1
ATOM 770 N N . SER A 1 107 ? 7.435 10.230 -10.286 1.00 91.75 107 SER A N 1
ATOM 771 C CA . SER A 1 107 ? 8.319 9.075 -10.229 1.00 91.75 107 SER A CA 1
ATOM 772 C C . SER A 1 107 ? 8.083 8.118 -11.403 1.00 91.75 107 SER A C 1
ATOM 774 O O . SER A 1 107 ? 6.945 7.736 -11.696 1.00 91.75 107 SER A O 1
ATOM 776 N N . GLU A 1 108 ? 9.170 7.709 -12.058 1.00 93.69 108 GLU A N 1
ATOM 777 C CA . GLU A 1 108 ? 9.179 6.699 -13.127 1.00 93.69 108 GLU A CA 1
ATOM 778 C C . GLU A 1 108 ? 9.075 5.270 -12.584 1.00 93.69 108 GLU A C 1
ATOM 780 O O . GLU A 1 108 ? 8.523 4.391 -13.250 1.00 93.69 108 GLU A O 1
ATOM 785 N N . ASN A 1 109 ? 9.590 5.048 -11.370 1.00 95.50 109 ASN A N 1
ATOM 786 C CA . ASN A 1 109 ? 9.586 3.766 -10.679 1.00 95.50 109 ASN A CA 1
ATOM 787 C C . ASN A 1 109 ? 8.741 3.890 -9.421 1.00 95.50 109 ASN A C 1
ATOM 789 O O . ASN A 1 109 ? 9.192 4.427 -8.414 1.00 95.50 109 ASN A O 1
ATOM 793 N N . TYR A 1 110 ? 7.522 3.375 -9.474 1.00 95.50 110 TYR A N 1
ATOM 794 C CA . TYR A 1 110 ? 6.541 3.507 -8.410 1.00 95.50 110 TYR A CA 1
ATOM 795 C C . TYR A 1 110 ? 5.897 2.155 -8.148 1.00 95.50 110 TYR A C 1
ATOM 797 O O . TYR A 1 110 ? 5.398 1.505 -9.062 1.00 95.50 110 TYR A O 1
ATOM 805 N N . HIS A 1 111 ? 5.861 1.750 -6.888 1.00 96.12 111 HIS A N 1
ATOM 806 C CA . HIS A 1 111 ? 5.241 0.516 -6.447 1.00 96.12 111 HIS A CA 1
ATOM 807 C C . HIS A 1 111 ? 4.299 0.809 -5.282 1.00 96.12 111 HIS A C 1
ATOM 809 O O . HIS A 1 111 ? 4.740 1.091 -4.168 1.00 96.12 111 HIS A O 1
ATOM 815 N N . GLN A 1 112 ? 2.994 0.719 -5.534 1.00 95.81 112 GLN A N 1
ATOM 816 C CA . GLN A 1 112 ? 1.957 0.796 -4.516 1.00 95.81 112 GLN A CA 1
ATOM 817 C C . GLN A 1 112 ? 1.242 -0.538 -4.373 1.00 95.81 112 GLN A C 1
ATOM 819 O O . GLN A 1 112 ? 0.686 -1.079 -5.330 1.00 95.81 112 GLN A O 1
ATOM 824 N N . VAL A 1 113 ? 1.137 -0.982 -3.127 1.00 94.38 113 VAL A N 1
ATOM 825 C CA . VAL A 1 113 ? 0.287 -2.094 -2.708 1.00 94.38 113 VAL A CA 1
ATOM 826 C C . VAL A 1 113 ? -0.713 -1.593 -1.681 1.00 94.38 113 VAL A C 1
ATOM 828 O O . VAL A 1 113 ? -0.357 -1.073 -0.623 1.00 94.38 113 VAL A O 1
ATOM 831 N N . SER A 1 114 ? -1.991 -1.726 -2.009 1.00 95.44 114 SER A N 1
ATOM 832 C CA . SER A 1 114 ? -3.087 -1.470 -1.091 1.00 95.44 114 SER A CA 1
ATOM 833 C C . SER A 1 114 ? -3.460 -2.762 -0.375 1.00 95.44 114 SER A C 1
ATOM 835 O O . SER A 1 114 ? -3.691 -3.786 -1.019 1.00 95.44 114 SER A O 1
ATOM 837 N N . ILE A 1 115 ? -3.580 -2.706 0.949 1.00 96.50 115 ILE A N 1
ATOM 838 C CA . ILE A 1 115 ? -3.927 -3.856 1.788 1.00 96.50 115 ILE A CA 1
ATOM 839 C C . ILE A 1 115 ? -5.005 -3.493 2.807 1.00 96.50 115 ILE A C 1
ATOM 841 O O . ILE A 1 115 ? -5.088 -2.356 3.274 1.00 96.50 115 ILE A O 1
ATOM 845 N N . PHE A 1 116 ? -5.807 -4.478 3.186 1.00 97.31 116 PHE A N 1
ATOM 846 C CA . PHE A 1 116 ? -6.638 -4.435 4.373 1.00 97.31 116 PHE A CA 1
ATOM 847 C C . PHE A 1 116 ? -5.927 -5.115 5.539 1.00 97.31 116 PHE A C 1
ATOM 849 O O . PHE A 1 116 ? -5.429 -6.237 5.416 1.00 97.31 116 PHE A O 1
ATOM 856 N N . VAL A 1 117 ? -5.927 -4.436 6.682 1.00 97.25 117 VAL A N 1
ATOM 857 C CA . VAL A 1 117 ? -5.335 -4.906 7.934 1.00 97.25 117 VAL A CA 1
ATOM 858 C C . VAL A 1 117 ? -6.441 -5.021 8.989 1.00 97.25 117 VAL A C 1
ATOM 860 O O . VAL A 1 117 ? -7.076 -4.004 9.291 1.00 97.25 117 VAL A O 1
ATOM 863 N N . PRO A 1 118 ? -6.709 -6.221 9.541 1.00 96.94 118 PRO A N 1
ATOM 864 C CA . PRO A 1 118 ? -7.660 -6.412 10.634 1.00 96.94 118 PRO A CA 1
ATOM 865 C C . PRO A 1 118 ? -7.352 -5.527 11.835 1.00 96.94 118 PRO A C 1
ATOM 867 O O . PRO A 1 118 ? -6.195 -5.367 12.216 1.00 96.94 118 PRO A O 1
ATOM 870 N N . VAL A 1 119 ? -8.395 -4.965 12.440 1.00 96.25 119 VAL A N 1
ATOM 871 C CA . VAL A 1 119 ? -8.267 -4.203 13.690 1.00 96.25 119 VAL A CA 1
ATOM 872 C C . VAL A 1 119 ? -8.321 -5.138 14.899 1.00 96.25 119 VAL A C 1
ATOM 874 O O . VAL A 1 119 ? -8.882 -6.230 14.822 1.00 96.25 119 VAL A O 1
ATOM 877 N N . ASN A 1 120 ? -7.781 -4.698 16.036 1.00 94.12 120 ASN A N 1
ATOM 878 C CA . ASN A 1 120 ? -7.926 -5.396 17.312 1.00 94.12 120 ASN A CA 1
ATOM 879 C C . ASN A 1 120 ? -8.944 -4.649 18.181 1.00 94.12 120 ASN A C 1
ATOM 881 O O . ASN A 1 120 ? -8.620 -3.638 18.808 1.00 94.12 120 ASN A O 1
ATOM 885 N N . GLY A 1 121 ? -10.201 -5.099 18.165 1.00 90.25 121 GLY A N 1
ATOM 886 C CA . GLY A 1 121 ? -11.307 -4.355 18.767 1.00 90.25 121 GLY A CA 1
ATOM 887 C C . GLY A 1 121 ? -11.460 -2.982 18.106 1.00 90.25 121 GLY A C 1
ATOM 888 O O . GLY A 1 121 ? -11.779 -2.898 16.923 1.00 90.25 121 GLY A O 1
ATOM 889 N N . ASN A 1 122 ? -11.190 -1.914 18.862 1.00 88.56 122 ASN A N 1
ATOM 890 C CA . ASN A 1 122 ? -11.240 -0.529 18.372 1.00 88.56 122 ASN A CA 1
ATOM 891 C C . ASN A 1 122 ? -9.849 0.059 18.075 1.00 88.56 122 ASN A C 1
ATOM 893 O O . ASN A 1 122 ? -9.730 1.252 17.792 1.00 88.56 122 ASN A O 1
ATOM 897 N N . SER A 1 123 ? -8.797 -0.755 18.164 1.00 92.50 123 SER A N 1
ATOM 898 C CA . SER A 1 123 ? -7.415 -0.328 17.967 1.00 92.50 123 SER A CA 1
ATOM 899 C C . SER A 1 123 ? -6.924 -0.683 16.570 1.00 92.50 123 SER A C 1
ATOM 901 O O . SER A 1 123 ? -7.095 -1.804 16.085 1.00 92.50 123 SER A O 1
ATOM 903 N N . ILE A 1 124 ? -6.268 0.284 15.936 1.00 94.94 124 ILE A N 1
ATOM 904 C CA . ILE A 1 124 ? -5.598 0.100 14.651 1.00 94.94 124 ILE A CA 1
ATOM 905 C C . ILE A 1 124 ? -4.390 -0.815 14.860 1.00 94.94 124 ILE A C 1
ATOM 907 O O . ILE A 1 124 ? -3.638 -0.662 15.822 1.00 94.94 124 ILE A O 1
ATOM 911 N N . VAL A 1 125 ? -4.202 -1.764 13.948 1.00 95.19 125 VAL A N 1
ATOM 912 C CA . VAL A 1 125 ? -3.057 -2.679 13.941 1.00 95.19 125 VAL A CA 1
ATOM 913 C C . VAL A 1 125 ? -2.125 -2.263 12.807 1.00 95.19 125 VAL A C 1
ATOM 915 O O . VAL A 1 125 ? -2.574 -2.043 11.682 1.00 95.19 125 VAL A O 1
ATOM 918 N N . LYS A 1 126 ? -0.825 -2.129 13.099 1.00 95.12 126 LYS A N 1
ATOM 919 C CA . LYS A 1 126 ? 0.202 -1.833 12.086 1.00 95.12 126 LYS A CA 1
ATOM 920 C C . LYS A 1 126 ? 0.407 -3.057 11.171 1.00 95.12 126 LYS A C 1
ATOM 922 O O . LYS A 1 126 ? 0.287 -4.183 11.659 1.00 95.12 126 LYS A O 1
ATOM 927 N N . PRO A 1 127 ? 0.769 -2.884 9.884 1.00 95.56 127 PRO A N 1
ATOM 928 C CA . PRO A 1 127 ? 0.886 -3.999 8.935 1.00 95.56 127 PRO A CA 1
ATOM 929 C C . PRO A 1 127 ? 1.788 -5.159 9.389 1.00 95.56 127 PRO A C 1
ATOM 931 O O . PRO A 1 127 ? 1.450 -6.317 9.171 1.00 95.56 127 PRO A O 1
ATOM 934 N N . ASN A 1 128 ? 2.905 -4.876 10.067 1.00 95.50 128 ASN A N 1
ATOM 935 C CA . ASN A 1 128 ? 3.824 -5.901 10.581 1.00 95.50 128 ASN A CA 1
ATOM 936 C C . ASN A 1 128 ? 3.305 -6.661 11.815 1.00 95.50 128 ASN A C 1
ATOM 938 O O . ASN A 1 128 ? 3.790 -7.753 12.106 1.00 95.50 128 ASN A O 1
ATOM 942 N N . ALA A 1 129 ? 2.351 -6.086 12.548 1.00 95.31 129 ALA A N 1
ATOM 943 C CA . ALA A 1 129 ? 1.763 -6.684 13.744 1.00 95.31 129 ALA A CA 1
ATOM 944 C C . ALA A 1 129 ? 0.535 -7.554 13.427 1.00 95.31 129 ALA A C 1
ATOM 946 O O . ALA A 1 129 ? 0.087 -8.319 14.280 1.00 95.31 129 ALA A O 1
ATOM 947 N N . ALA A 1 130 ? -0.014 -7.446 12.217 1.00 94.19 130 ALA A N 1
ATOM 948 C CA . ALA A 1 130 ? -1.175 -8.213 11.801 1.00 94.19 130 ALA A CA 1
ATOM 949 C C . ALA A 1 130 ? -0.818 -9.679 11.523 1.00 94.19 130 ALA A C 1
ATOM 951 O O . ALA A 1 130 ? 0.189 -9.990 10.886 1.00 94.19 130 ALA A O 1
ATOM 952 N N . GLU A 1 131 ? -1.669 -10.599 11.978 1.00 90.38 131 GLU A N 1
ATOM 953 C CA . GLU A 1 131 ? -1.508 -12.024 11.676 1.00 90.38 131 GLU A CA 1
ATOM 954 C C . GLU A 1 131 ? -1.832 -12.333 10.211 1.00 90.38 131 GLU A C 1
ATOM 956 O O . GLU A 1 131 ? -1.152 -13.134 9.574 1.00 90.38 131 GLU A O 1
ATOM 961 N N . THR A 1 132 ? -2.865 -11.676 9.683 1.00 90.75 132 THR A N 1
ATOM 962 C CA . THR A 1 132 ? -3.339 -11.821 8.305 1.00 90.75 132 THR A CA 1
ATOM 963 C C . THR A 1 132 ? -3.580 -10.444 7.704 1.00 90.75 132 THR A C 1
ATOM 965 O O . THR A 1 132 ? -4.068 -9.541 8.382 1.00 90.75 132 THR A O 1
ATOM 968 N N . ILE A 1 133 ? -3.265 -10.303 6.423 1.00 94.06 133 ILE A N 1
ATOM 969 C CA . ILE A 1 133 ? -3.506 -9.112 5.608 1.00 94.06 133 ILE A CA 1
ATOM 970 C C . ILE A 1 133 ? -4.170 -9.541 4.305 1.00 94.06 133 ILE A C 1
ATOM 972 O O . ILE A 1 133 ? -3.923 -10.644 3.817 1.00 94.06 133 ILE A O 1
ATOM 976 N N . TYR A 1 134 ? -5.011 -8.674 3.748 1.00 93.38 134 TYR A N 1
ATOM 977 C CA . TYR A 1 134 ? -5.780 -8.981 2.543 1.00 93.38 134 TYR A CA 1
ATOM 978 C C . TYR A 1 134 ? -5.454 -7.969 1.441 1.00 93.38 134 TYR A C 1
ATOM 980 O O . TYR A 1 134 ? -5.386 -6.776 1.734 1.00 93.38 134 TYR A O 1
ATOM 988 N N . PRO A 1 135 ? -5.252 -8.391 0.184 1.00 92.69 135 PRO A N 1
ATOM 989 C CA . PRO A 1 135 ? -5.017 -7.461 -0.917 1.00 92.69 135 PRO A CA 1
ATOM 990 C C . PRO A 1 135 ? -6.242 -6.573 -1.168 1.00 92.69 135 PRO A C 1
ATOM 992 O O . PRO A 1 135 ? -7.379 -7.031 -1.077 1.00 92.69 135 PRO A O 1
ATOM 995 N N . ALA A 1 136 ? -6.003 -5.307 -1.511 1.00 91.56 136 ALA A N 1
ATOM 996 C CA . ALA A 1 136 ? -7.049 -4.328 -1.824 1.00 91.56 136 ALA A CA 1
ATOM 997 C C . ALA A 1 136 ? -6.833 -3.596 -3.161 1.00 91.56 136 ALA A C 1
ATOM 999 O O . ALA A 1 136 ? -7.741 -2.933 -3.655 1.00 91.56 136 ALA A O 1
ATOM 1000 N N . GLY A 1 137 ? -5.632 -3.647 -3.734 1.00 90.44 137 GLY A N 1
ATOM 1001 C CA . GLY A 1 137 ? -5.313 -2.948 -4.977 1.00 90.44 137 GLY A CA 1
ATOM 1002 C C . GLY A 1 137 ? -3.814 -2.806 -5.181 1.00 90.44 137 GLY A C 1
ATOM 1003 O O . GLY A 1 137 ? -3.040 -2.951 -4.238 1.00 90.44 137 GLY A O 1
ATOM 1004 N N . ILE A 1 138 ? -3.401 -2.564 -6.419 1.00 91.81 138 ILE A N 1
ATOM 1005 C CA . ILE A 1 138 ? -1.995 -2.498 -6.821 1.00 91.81 138 ILE A CA 1
ATOM 1006 C C . ILE A 1 138 ? -1.870 -1.410 -7.891 1.00 91.81 138 ILE A C 1
ATOM 1008 O O . ILE A 1 138 ? -2.748 -1.290 -8.743 1.00 91.81 138 ILE A O 1
ATOM 1012 N N . ALA A 1 139 ? -0.799 -0.622 -7.843 1.00 93.12 139 ALA A N 1
ATOM 1013 C CA . ALA A 1 139 ? -0.412 0.284 -8.922 1.00 93.12 139 ALA A CA 1
ATOM 1014 C C . ALA A 1 139 ? 1.110 0.259 -9.070 1.00 93.12 139 ALA A C 1
ATOM 1016 O O . ALA A 1 139 ? 1.830 0.473 -8.095 1.00 93.12 139 ALA A O 1
ATOM 1017 N N . ILE A 1 140 ? 1.593 -0.036 -10.276 1.00 94.94 140 ILE A N 1
ATOM 1018 C CA . ILE A 1 140 ? 3.017 -0.239 -10.552 1.00 94.94 140 ILE A CA 1
ATOM 1019 C C . ILE A 1 140 ? 3.397 0.570 -11.786 1.00 94.94 140 ILE A C 1
ATOM 1021 O O . ILE A 1 140 ? 2.687 0.528 -12.783 1.00 94.94 140 ILE A O 1
ATOM 1025 N N . TYR A 1 141 ? 4.516 1.281 -11.718 1.00 95.50 141 TYR A N 1
ATOM 1026 C CA . TYR A 1 141 ? 5.164 1.964 -12.832 1.00 95.50 141 TYR A CA 1
ATOM 1027 C C . TYR A 1 141 ? 6.638 1.573 -12.814 1.00 95.50 141 TYR A C 1
ATOM 1029 O O . TYR A 1 141 ? 7.262 1.614 -11.754 1.00 95.50 141 TYR A O 1
ATOM 1037 N N . ALA A 1 142 ? 7.172 1.163 -13.961 1.00 94.25 142 ALA A N 1
ATOM 1038 C CA . ALA A 1 142 ? 8.535 0.663 -14.097 1.00 94.25 142 ALA A CA 1
ATOM 1039 C C . ALA A 1 142 ? 9.195 1.339 -15.307 1.00 94.25 142 ALA A C 1
ATOM 1041 O O . ALA A 1 142 ? 8.963 0.930 -16.444 1.00 94.25 142 ALA A O 1
ATOM 1042 N N . GLY A 1 143 ? 9.962 2.405 -15.068 1.00 92.25 143 GLY A N 1
ATOM 1043 C CA . GLY A 1 143 ? 10.630 3.187 -16.114 1.00 92.25 143 GLY A CA 1
ATOM 1044 C C . GLY A 1 143 ? 9.716 4.122 -16.918 1.00 92.25 143 GLY A C 1
ATOM 1045 O O . GLY A 1 143 ? 10.088 4.538 -18.010 1.00 92.25 143 GLY A O 1
ATOM 1046 N N . SER A 1 144 ? 8.512 4.442 -16.427 1.00 90.50 144 SER A N 1
ATOM 1047 C CA . SER A 1 144 ? 7.594 5.376 -17.097 1.00 90.50 144 SER A CA 1
ATOM 1048 C C . SER A 1 144 ? 6.731 6.127 -16.091 1.00 90.50 144 SER A C 1
ATOM 1050 O O . SER A 1 144 ? 6.100 5.521 -15.231 1.00 90.50 144 SER A O 1
ATOM 1052 N N . VAL A 1 145 ? 6.646 7.455 -16.206 1.00 86.00 145 VAL A N 1
ATOM 1053 C CA . VAL A 1 145 ? 5.783 8.257 -15.321 1.00 86.00 145 VAL A CA 1
ATOM 1054 C C . VAL A 1 145 ? 4.300 8.094 -15.670 1.00 86.00 145 VAL A C 1
ATOM 1056 O O . VAL A 1 145 ? 3.461 8.056 -14.772 1.00 86.00 145 VAL A O 1
ATOM 1059 N N . ASP A 1 146 ? 3.963 7.959 -16.948 1.00 86.44 146 ASP A N 1
ATOM 1060 C CA . ASP A 1 146 ? 2.570 8.082 -17.395 1.00 86.44 146 ASP A CA 1
ATOM 1061 C C . ASP A 1 146 ? 1.886 6.739 -17.642 1.00 86.44 146 ASP A C 1
ATOM 1063 O O . ASP A 1 146 ? 0.659 6.645 -17.574 1.00 86.44 146 ASP A O 1
ATOM 1067 N N . THR A 1 147 ? 2.665 5.685 -17.892 1.00 90.06 147 THR A N 1
ATOM 1068 C CA . THR A 1 147 ? 2.126 4.378 -18.275 1.00 90.06 147 THR A CA 1
ATOM 1069 C C . THR A 1 147 ? 2.295 3.383 -17.130 1.00 90.06 147 THR A C 1
ATOM 1071 O O . THR A 1 147 ? 3.422 2.947 -16.876 1.00 90.06 147 THR A O 1
ATOM 1074 N N . PRO A 1 148 ? 1.213 3.014 -16.416 1.00 91.81 148 PRO A N 1
ATOM 1075 C CA . PRO A 1 148 ? 1.294 1.947 -15.434 1.00 91.81 148 PRO A CA 1
ATOM 1076 C C . PRO A 1 148 ? 1.612 0.630 -16.136 1.00 91.81 148 PRO A C 1
ATOM 1078 O O . PRO A 1 148 ? 1.237 0.400 -17.287 1.00 91.81 148 PRO A O 1
ATOM 1081 N N . LEU A 1 149 ? 2.285 -0.252 -15.416 1.00 93.31 149 LEU A N 1
ATOM 1082 C CA . LEU A 1 149 ? 2.602 -1.572 -15.904 1.00 93.31 149 LEU A CA 1
ATOM 1083 C C . LEU A 1 149 ? 1.328 -2.417 -16.025 1.00 93.31 149 LEU A C 1
ATOM 1085 O O . LEU A 1 149 ? 0.623 -2.636 -15.038 1.00 93.31 149 LEU A O 1
ATOM 1089 N N . ASP A 1 150 ? 1.069 -2.934 -17.223 1.00 93.25 150 ASP A N 1
ATOM 1090 C CA . ASP A 1 150 ? -0.014 -3.884 -17.461 1.00 93.25 150 ASP A CA 1
ATOM 1091 C C . ASP A 1 150 ? 0.463 -5.323 -17.223 1.00 93.25 150 ASP A C 1
ATOM 1093 O O . ASP A 1 150 ? 1.085 -5.956 -18.080 1.00 93.25 150 ASP A O 1
ATOM 1097 N N . LEU A 1 151 ? 0.149 -5.852 -16.040 1.00 93.19 151 LEU A N 1
ATOM 1098 C CA . LEU A 1 151 ? 0.42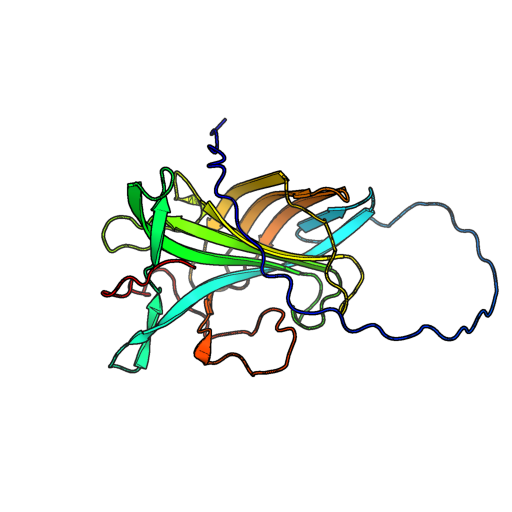3 -7.245 -15.679 1.00 93.19 151 LEU A CA 1
ATOM 1099 C C . LEU A 1 151 ? -0.643 -8.226 -16.190 1.00 93.19 151 LEU A C 1
ATOM 1101 O O . LEU A 1 151 ? -0.503 -9.434 -15.986 1.00 93.19 151 LEU A O 1
ATOM 1105 N N . GLY A 1 152 ? -1.698 -7.743 -16.848 1.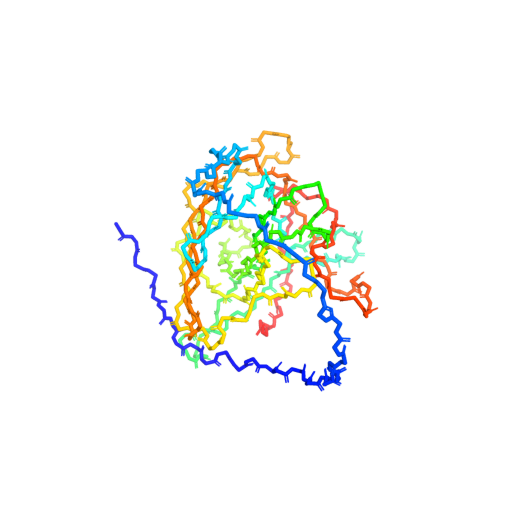00 93.44 152 GLY A N 1
ATOM 1106 C CA . GLY A 1 152 ? -2.866 -8.539 -17.192 1.00 93.44 152 GLY A CA 1
ATOM 1107 C C . GLY A 1 152 ? -3.610 -9.038 -15.949 1.00 93.44 152 GLY A C 1
ATOM 1108 O O . GLY A 1 152 ? -3.603 -8.413 -14.886 1.00 93.44 152 GLY A O 1
ATOM 1109 N N . GLN A 1 153 ? -4.273 -10.191 -16.069 1.00 93.06 153 GLN A N 1
ATOM 1110 C CA . GLN A 1 153 ? -4.994 -10.792 -14.947 1.00 93.06 153 GLN A CA 1
ATOM 1111 C C . GLN A 1 153 ? -4.020 -11.216 -13.839 1.00 93.06 153 GLN A C 1
ATOM 1113 O O . GLN A 1 153 ? -3.161 -12.070 -14.061 1.00 93.06 153 GLN A O 1
ATOM 1118 N N . ILE A 1 154 ? -4.191 -10.658 -12.639 1.00 93.44 154 ILE A N 1
ATOM 1119 C CA . ILE A 1 154 ? -3.409 -11.028 -11.454 1.00 93.44 154 ILE A CA 1
ATOM 1120 C C . ILE A 1 154 ? -3.829 -12.418 -10.968 1.00 93.44 154 ILE A C 1
ATOM 1122 O O . ILE A 1 154 ? -5.007 -12.664 -10.703 1.00 93.44 154 ILE A O 1
ATOM 1126 N N . SER A 1 155 ? -2.858 -13.318 -10.829 1.00 94.50 155 SER A N 1
ATOM 1127 C CA . SER A 1 155 ? -3.052 -14.692 -10.357 1.00 94.50 155 SER A CA 1
ATOM 1128 C C . SER A 1 155 ? -2.517 -14.923 -8.945 1.00 94.50 155 SER A C 1
ATOM 1130 O O . SER A 1 155 ? -2.972 -15.842 -8.267 1.00 94.50 155 SER A O 1
ATOM 1132 N N . ALA A 1 156 ? -1.557 -14.113 -8.488 1.00 93.81 156 ALA A N 1
ATOM 1133 C CA . ALA A 1 156 ? -1.026 -14.204 -7.134 1.00 93.81 156 ALA A CA 1
ATOM 1134 C C . ALA A 1 156 ? -0.539 -12.849 -6.613 1.00 93.81 156 ALA A C 1
ATOM 1136 O O . ALA A 1 156 ? -0.014 -12.020 -7.358 1.00 93.81 156 ALA A O 1
ATOM 1137 N N . PHE A 1 157 ? -0.683 -12.672 -5.304 1.00 94.31 157 PHE A N 1
ATOM 1138 C CA . PHE A 1 157 ? -0.170 -11.542 -4.546 1.00 94.31 157 PHE A CA 1
ATOM 1139 C C . PHE A 1 157 ? 0.406 -12.062 -3.232 1.00 94.31 157 PHE A C 1
ATOM 1141 O O . PHE A 1 157 ? -0.253 -12.842 -2.543 1.00 94.31 157 PHE A O 1
ATOM 1148 N N . ASP A 1 158 ? 1.606 -11.612 -2.883 1.00 94.38 158 ASP A N 1
ATOM 1149 C CA . ASP A 1 158 ? 2.209 -11.849 -1.577 1.00 94.38 158 ASP A CA 1
ATOM 1150 C C . ASP A 1 158 ? 2.870 -10.573 -1.061 1.00 94.38 158 ASP A C 1
ATOM 1152 O O . ASP A 1 158 ? 3.424 -9.780 -1.825 1.00 94.38 158 ASP A O 1
ATOM 1156 N N . ILE A 1 159 ? 2.825 -10.381 0.252 1.00 95.56 159 ILE A N 1
ATOM 1157 C CA . ILE A 1 159 ? 3.547 -9.309 0.924 1.00 95.56 159 ILE A CA 1
ATOM 1158 C C . ILE A 1 159 ? 3.872 -9.712 2.354 1.00 95.56 159 ILE A C 1
ATOM 1160 O O . ILE A 1 159 ? 3.048 -10.250 3.092 1.00 95.56 159 ILE A O 1
ATOM 1164 N N . LYS A 1 160 ? 5.099 -9.406 2.760 1.00 95.44 160 LYS A N 1
ATOM 1165 C CA . LYS A 1 160 ? 5.620 -9.686 4.087 1.00 95.44 160 LYS A CA 1
ATOM 1166 C C . LYS A 1 160 ? 6.317 -8.448 4.619 1.00 95.44 160 LYS A C 1
ATOM 1168 O O . LYS A 1 160 ? 7.321 -8.012 4.067 1.00 95.44 160 LYS A O 1
ATOM 1173 N N . PHE A 1 161 ? 5.826 -7.943 5.742 1.00 96.62 161 PHE A N 1
ATOM 1174 C CA . PHE A 1 161 ? 6.512 -6.917 6.517 1.00 96.62 161 PHE A CA 1
ATOM 1175 C C . PHE A 1 161 ? 7.415 -7.598 7.541 1.00 96.62 161 PHE A C 1
ATOM 1177 O O . PHE A 1 161 ? 6.926 -8.297 8.431 1.00 96.62 161 PHE A O 1
ATOM 1184 N N . ASN A 1 162 ? 8.727 -7.409 7.423 1.00 94.12 162 ASN A N 1
ATOM 1185 C CA . ASN A 1 162 ? 9.656 -7.793 8.487 1.00 94.12 162 ASN A CA 1
ATOM 1186 C C . ASN A 1 162 ? 9.729 -6.690 9.550 1.00 94.12 162 ASN A C 1
ATOM 1188 O O . ASN A 1 162 ? 9.881 -6.987 10.731 1.00 94.12 162 ASN A O 1
ATOM 1192 N N . ASN A 1 163 ? 9.562 -5.431 9.132 1.00 94.06 163 ASN A N 1
ATOM 1193 C CA . ASN A 1 163 ? 9.518 -4.276 10.013 1.00 94.06 163 ASN A CA 1
ATOM 1194 C C . ASN A 1 163 ? 8.529 -3.219 9.496 1.00 94.06 163 ASN A C 1
ATOM 1196 O O . ASN A 1 163 ? 8.446 -2.969 8.295 1.00 94.06 163 ASN A O 1
ATOM 1200 N N . PHE A 1 164 ? 7.809 -2.579 10.414 1.00 95.50 164 PHE A N 1
ATOM 1201 C CA . PHE A 1 164 ? 7.036 -1.365 10.159 1.00 95.50 164 PHE A CA 1
ATOM 1202 C C . PHE A 1 164 ? 7.035 -0.551 11.453 1.00 95.50 164 PHE A C 1
ATOM 1204 O O . PHE A 1 164 ? 6.305 -0.852 12.403 1.00 95.50 164 PHE A O 1
ATOM 1211 N N . VAL A 1 165 ? 7.897 0.457 11.505 1.00 92.31 165 VAL A N 1
ATOM 1212 C CA . VAL A 1 165 ? 8.041 1.363 12.640 1.00 92.31 165 VAL A CA 1
ATOM 1213 C C . VAL A 1 165 ? 7.685 2.751 12.153 1.00 92.31 165 VAL A C 1
ATOM 1215 O O . VAL A 1 165 ? 8.418 3.365 11.388 1.00 92.31 165 VAL A O 1
ATOM 1218 N N . ASP A 1 166 ? 6.547 3.236 12.629 1.00 88.25 166 ASP A N 1
ATOM 1219 C CA . ASP A 1 166 ? 6.176 4.638 12.527 1.00 88.25 166 ASP A CA 1
ATOM 1220 C C . ASP A 1 166 ? 6.039 5.196 13.941 1.00 88.25 166 ASP A C 1
ATOM 1222 O O . ASP A 1 166 ? 5.200 4.735 14.732 1.00 88.25 166 ASP A O 1
ATOM 1226 N N . THR A 1 167 ? 6.938 6.120 14.244 1.00 77.19 167 THR A N 1
ATOM 1227 C CA . THR A 1 167 ? 7.121 6.839 15.506 1.00 77.19 167 THR A CA 1
ATOM 1228 C C . THR A 1 167 ? 6.570 8.264 15.433 1.00 77.19 167 THR A C 1
ATOM 1230 O O . THR A 1 167 ? 6.651 8.988 16.417 1.00 77.19 167 THR A O 1
ATOM 1233 N N . GLY A 1 168 ? 6.026 8.691 14.284 1.00 73.81 168 GLY A N 1
ATOM 1234 C CA . GLY A 1 168 ? 5.590 10.070 14.049 1.00 73.81 168 GLY A CA 1
ATOM 1235 C C . GLY A 1 168 ? 6.736 11.061 13.790 1.00 73.81 168 GLY A C 1
ATOM 1236 O O . GLY A 1 168 ? 6.487 12.171 13.316 1.00 73.81 168 GLY A O 1
ATOM 1237 N N . ASP A 1 169 ? 7.988 10.658 14.009 1.00 78.25 169 ASP A N 1
ATOM 1238 C CA . ASP A 1 169 ? 9.196 11.461 13.802 1.00 78.25 169 ASP A CA 1
ATOM 1239 C C . ASP A 1 169 ? 9.990 11.015 12.553 1.00 78.25 169 ASP A C 1
ATOM 1241 O O . ASP A 1 169 ? 9.434 10.407 11.632 1.00 78.25 169 ASP A O 1
ATOM 1245 N N . ASP A 1 170 ? 11.269 11.395 12.480 1.00 77.56 170 ASP A N 1
ATOM 1246 C CA . ASP A 1 170 ? 12.181 11.081 11.374 1.00 77.56 170 ASP A CA 1
ATOM 1247 C C . ASP A 1 170 ? 12.906 9.731 11.505 1.00 77.56 170 ASP A C 1
ATOM 1249 O O . ASP A 1 170 ? 13.652 9.359 10.598 1.00 77.56 170 ASP A O 1
ATOM 1253 N N . SER A 1 171 ? 12.684 8.987 12.595 1.00 84.81 171 SER A N 1
ATOM 1254 C CA . SER A 1 171 ? 13.289 7.668 12.841 1.00 84.81 171 SER A CA 1
ATOM 1255 C C . SER A 1 171 ? 12.461 6.495 12.301 1.00 84.81 171 SER A C 1
ATOM 1257 O O . SER A 1 171 ? 12.850 5.334 12.446 1.00 84.81 171 SER A O 1
ATOM 1259 N N . ALA A 1 172 ? 11.328 6.784 11.658 1.00 91.25 172 ALA A N 1
ATOM 1260 C CA . ALA A 1 172 ? 10.447 5.778 11.088 1.00 91.25 172 ALA A CA 1
ATOM 1261 C C . ALA A 1 172 ? 11.157 4.941 10.004 1.00 91.25 172 ALA A C 1
ATOM 1263 O O . ALA A 1 172 ? 11.858 5.457 9.130 1.00 91.25 172 ALA A O 1
ATOM 1264 N N . THR A 1 173 ? 10.957 3.623 10.047 1.00 94.50 173 THR A N 1
ATOM 1265 C CA . THR A 1 173 ? 11.590 2.645 9.149 1.00 94.50 173 THR A CA 1
ATOM 1266 C C . THR A 1 173 ? 10.593 1.590 8.690 1.00 94.50 173 THR A C 1
ATOM 1268 O O . THR A 1 173 ? 9.636 1.251 9.389 1.00 94.50 173 THR A O 1
ATOM 1271 N N . ILE A 1 174 ? 10.826 1.036 7.504 1.00 96.62 174 ILE A N 1
ATOM 1272 C CA . ILE A 1 174 ? 10.020 -0.046 6.945 1.00 96.62 174 ILE A CA 1
ATOM 1273 C C . ILE A 1 174 ? 10.919 -1.048 6.226 1.00 96.62 174 ILE A C 1
ATOM 1275 O O . ILE A 1 174 ? 11.819 -0.671 5.481 1.00 96.62 174 ILE A O 1
ATOM 1279 N N . ASN A 1 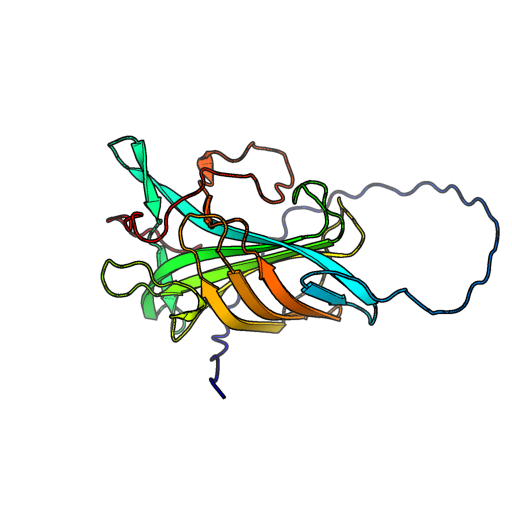175 ? 10.646 -2.331 6.456 1.00 96.56 175 ASN A N 1
ATOM 1280 C CA . ASN A 1 175 ? 11.271 -3.433 5.741 1.00 96.56 175 ASN A CA 1
ATOM 1281 C C . ASN A 1 175 ? 10.179 -4.387 5.261 1.00 96.56 175 ASN A C 1
ATOM 1283 O O . ASN A 1 175 ? 9.455 -4.973 6.081 1.00 96.56 175 ASN A O 1
ATOM 1287 N N . TYR A 1 176 ? 10.056 -4.546 3.947 1.00 97.25 176 TYR A N 1
ATOM 1288 C CA . TYR A 1 176 ? 9.083 -5.457 3.369 1.00 97.25 176 TYR A CA 1
ATOM 1289 C C . TYR A 1 176 ? 9.564 -6.085 2.066 1.00 97.25 176 TYR A C 1
ATOM 1291 O O . TYR A 1 176 ? 10.364 -5.525 1.319 1.00 97.25 176 TYR A O 1
ATOM 1299 N N . THR A 1 177 ? 9.010 -7.259 1.791 1.00 97.44 177 THR A N 1
ATOM 1300 C CA . THR A 1 177 ? 9.089 -7.921 0.491 1.00 97.44 177 THR A CA 1
ATOM 1301 C C . THR A 1 177 ? 7.682 -8.102 -0.050 1.00 97.44 177 THR A C 1
ATOM 1303 O O . THR A 1 177 ? 6.769 -8.405 0.719 1.00 97.44 177 THR A O 1
ATOM 1306 N N . SER A 1 178 ? 7.486 -7.962 -1.354 1.00 97.25 178 SER A N 1
ATOM 1307 C CA . SER A 1 178 ? 6.207 -8.262 -2.006 1.00 97.25 178 SER A CA 1
ATOM 1308 C C . SER A 1 178 ? 6.402 -8.872 -3.385 1.00 97.25 178 SER A C 1
ATOM 1310 O O . SER A 1 178 ? 7.453 -8.704 -4.002 1.00 97.25 178 SER A O 1
ATOM 1312 N N . SER A 1 179 ? 5.385 -9.586 -3.854 1.00 97.44 179 SER A N 1
ATOM 1313 C CA . SER A 1 179 ? 5.326 -10.169 -5.187 1.00 97.44 179 SER A CA 1
ATOM 1314 C C . SER A 1 179 ? 3.924 -10.021 -5.762 1.00 97.44 179 SER A C 1
ATOM 1316 O O . SER A 1 179 ? 2.932 -10.313 -5.092 1.00 97.44 179 SER A O 1
ATOM 1318 N N . VAL A 1 180 ? 3.847 -9.586 -7.015 1.00 96.81 180 VAL A N 1
ATOM 1319 C CA . VAL A 1 180 ? 2.620 -9.495 -7.802 1.00 96.81 180 VAL A CA 1
ATOM 1320 C C . VAL A 1 180 ? 2.836 -10.295 -9.073 1.00 96.81 180 VAL A C 1
ATOM 1322 O O . VAL A 1 180 ? 3.683 -9.944 -9.887 1.00 96.81 180 VAL A O 1
ATOM 1325 N N . THR A 1 181 ? 2.086 -11.378 -9.249 1.00 96.75 181 THR A N 1
ATOM 1326 C CA . THR A 1 181 ? 2.152 -12.203 -10.461 1.00 96.75 181 THR A CA 1
ATOM 1327 C C . THR A 1 181 ? 0.871 -12.046 -11.254 1.00 96.75 181 THR A C 1
ATOM 1329 O O . THR A 1 181 ? -0.218 -12.293 -10.731 1.00 96.75 181 THR A O 1
ATOM 1332 N N . GLY A 1 182 ? 1.015 -11.651 -12.514 1.00 96.19 182 GLY A N 1
ATOM 1333 C CA . GLY A 1 182 ? -0.060 -11.627 -13.493 1.00 96.19 182 GLY A CA 1
ATOM 1334 C C . GLY A 1 182 ? 0.317 -12.363 -14.775 1.00 96.19 182 GLY A C 1
ATOM 1335 O O . GLY A 1 182 ? 1.403 -12.930 -14.895 1.00 96.19 182 GLY A O 1
ATOM 1336 N N . ALA A 1 183 ? -0.597 -12.353 -15.742 1.00 96.19 183 ALA A N 1
ATOM 1337 C CA . ALA A 1 183 ? -0.427 -13.009 -17.037 1.00 96.19 183 ALA A CA 1
ATOM 1338 C C . ALA A 1 183 ? 0.819 -12.538 -17.812 1.00 96.19 183 ALA A C 1
ATOM 1340 O O . ALA A 1 183 ? 1.445 -13.344 -18.498 1.00 96.19 183 ALA A O 1
ATOM 1341 N N . ASN A 1 184 ? 1.196 -11.262 -17.678 1.00 96.06 184 ASN A N 1
ATOM 1342 C CA . ASN A 1 184 ? 2.308 -10.670 -18.430 1.00 96.06 184 ASN A CA 1
ATOM 1343 C C . ASN A 1 184 ? 3.645 -10.691 -17.671 1.00 96.06 184 ASN A C 1
ATOM 1345 O O . ASN A 1 184 ? 4.649 -10.211 -18.191 1.00 96.06 184 ASN A O 1
ATOM 1349 N N . GLY A 1 185 ? 3.682 -11.245 -16.455 1.00 96.00 185 GLY A N 1
ATOM 1350 C CA . GLY A 1 185 ? 4.915 -11.408 -15.692 1.00 96.00 185 GLY A CA 1
ATOM 1351 C C . GLY A 1 185 ? 4.737 -11.250 -14.188 1.00 96.00 185 GLY A C 1
ATOM 1352 O O . GLY A 1 185 ? 3.634 -11.074 -13.664 1.00 96.00 185 GLY A O 1
ATOM 1353 N N . THR A 1 186 ? 5.868 -11.305 -13.490 1.00 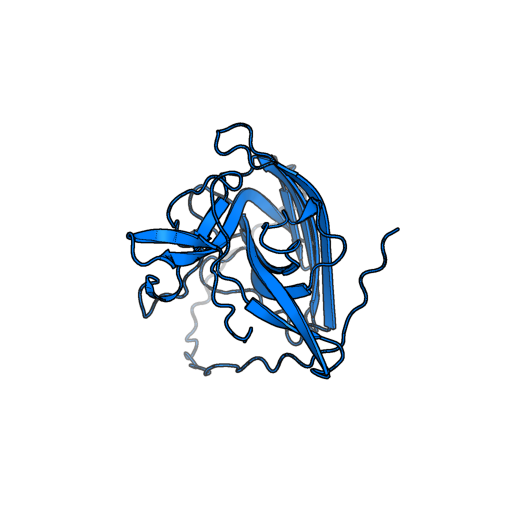97.56 186 THR A N 1
ATOM 1354 C CA . THR A 1 186 ? 5.941 -11.132 -12.040 1.00 97.56 186 THR A CA 1
ATOM 1355 C C . THR A 1 186 ? 6.762 -9.899 -11.711 1.00 97.56 186 THR A C 1
ATOM 1357 O O . THR A 1 186 ? 7.874 -9.732 -12.215 1.00 97.56 186 THR A O 1
ATOM 1360 N N . VAL A 1 187 ? 6.221 -9.072 -10.824 1.00 98.12 187 VAL A N 1
ATOM 1361 C CA . VAL A 1 187 ? 6.938 -7.981 -10.174 1.00 98.12 187 VAL A CA 1
ATOM 1362 C C . VAL A 1 187 ? 7.283 -8.415 -8.763 1.00 98.12 187 VAL A C 1
ATOM 1364 O O . VAL A 1 187 ? 6.396 -8.822 -8.016 1.00 98.12 187 VAL A O 1
ATOM 1367 N N . THR A 1 188 ? 8.551 -8.313 -8.384 1.00 98.12 188 THR A N 1
ATOM 1368 C CA . THR A 1 188 ? 8.978 -8.489 -6.990 1.00 98.12 188 THR A CA 1
ATOM 1369 C C . THR A 1 188 ? 9.569 -7.198 -6.468 1.00 98.12 188 THR A C 1
ATOM 1371 O O . THR A 1 188 ? 10.373 -6.580 -7.161 1.00 98.12 188 THR A O 1
ATOM 1374 N N . THR A 1 189 ? 9.235 -6.833 -5.239 1.00 97.69 189 THR A N 1
ATOM 1375 C CA . THR A 1 189 ? 9.752 -5.626 -4.594 1.00 97.69 189 THR A CA 1
ATOM 1376 C C . THR A 1 189 ? 10.376 -5.987 -3.261 1.00 97.69 189 THR A C 1
ATOM 1378 O O . THR A 1 189 ? 9.762 -6.694 -2.461 1.00 97.69 189 THR A O 1
ATOM 1381 N N . GLU A 1 190 ? 11.572 -5.468 -3.018 1.00 97.25 190 GLU A N 1
ATOM 1382 C CA . GLU A 1 190 ? 12.269 -5.510 -1.737 1.00 97.25 190 GLU A CA 1
ATOM 1383 C C . GLU A 1 190 ? 12.581 -4.071 -1.338 1.00 97.25 190 GLU A C 1
ATOM 1385 O O . GLU A 1 190 ? 13.134 -3.316 -2.136 1.00 97.25 190 GLU A O 1
ATOM 1390 N N . TYR A 1 191 ? 12.215 -3.674 -0.125 1.00 97.50 191 TYR A N 1
ATOM 1391 C CA . TYR A 1 191 ? 12.544 -2.354 0.399 1.00 97.50 191 TYR A CA 1
ATOM 1392 C C . TYR A 1 191 ? 12.977 -2.476 1.853 1.00 97.50 191 TYR A C 1
ATOM 1394 O O . TYR A 1 191 ? 12.294 -3.130 2.645 1.00 97.50 191 TYR A O 1
ATOM 1402 N N . ASP A 1 192 ? 14.085 -1.826 2.193 1.00 96.31 192 ASP A N 1
ATOM 1403 C CA . ASP A 1 192 ? 14.649 -1.763 3.533 1.00 96.31 192 ASP A CA 1
ATOM 1404 C C . ASP A 1 192 ? 15.248 -0.377 3.782 1.00 96.31 192 ASP A C 1
ATOM 1406 O O . ASP A 1 192 ? 16.346 -0.057 3.329 1.00 96.31 192 ASP A O 1
ATOM 1410 N N . GLY A 1 193 ? 14.514 0.481 4.487 1.00 94.00 193 GLY A N 1
ATOM 1411 C CA . GLY A 1 193 ? 15.004 1.830 4.733 1.00 94.00 193 GLY A CA 1
ATOM 1412 C C . GLY A 1 193 ? 14.048 2.727 5.497 1.00 94.00 193 GLY A C 1
ATOM 1413 O O . GLY A 1 193 ? 13.147 2.274 6.212 1.00 94.00 193 GLY A O 1
ATOM 1414 N N . LYS A 1 194 ? 14.262 4.038 5.343 1.00 92.38 194 LYS A N 1
ATOM 1415 C CA . LYS A 1 194 ? 13.432 5.067 5.974 1.00 92.38 194 LYS A CA 1
ATOM 1416 C C . LYS A 1 194 ? 11.997 4.982 5.449 1.00 92.38 194 LYS A C 1
ATOM 1418 O O . LYS A 1 194 ? 11.766 4.813 4.249 1.00 92.38 194 LYS A O 1
ATOM 1423 N N . LEU A 1 195 ? 11.049 5.123 6.370 1.00 93.56 195 LEU A N 1
ATOM 1424 C CA . LEU A 1 195 ? 9.647 5.388 6.088 1.00 93.56 195 LEU A CA 1
ATOM 1425 C C . LEU A 1 195 ? 9.417 6.888 6.283 1.00 93.56 195 LEU A C 1
ATOM 1427 O O . LEU A 1 195 ? 9.545 7.399 7.390 1.00 93.56 195 LEU A O 1
ATOM 1431 N N . ASN A 1 196 ? 9.013 7.600 5.237 1.00 91.75 196 ASN A N 1
ATOM 1432 C CA . ASN A 1 196 ? 8.719 9.036 5.281 1.00 91.75 196 ASN A CA 1
ATOM 1433 C C . ASN A 1 196 ? 7.356 9.346 5.940 1.00 91.75 196 ASN A C 1
ATOM 1435 O O . ASN A 1 196 ? 6.699 10.332 5.619 1.00 91.75 196 ASN A O 1
ATOM 1439 N N . GLY A 1 197 ? 6.944 8.512 6.899 1.00 91.56 197 GLY A N 1
ATOM 1440 C CA . GLY A 1 197 ? 5.720 8.633 7.683 1.00 91.56 197 GLY A CA 1
ATOM 1441 C C . GLY A 1 197 ? 4.497 7.917 7.112 1.00 91.56 197 GLY A C 1
ATOM 1442 O O . GLY A 1 197 ? 4.482 7.425 5.976 1.00 91.56 197 GLY A O 1
ATOM 1443 N N . THR A 1 198 ? 3.447 7.889 7.933 1.00 93.81 198 THR A N 1
ATOM 1444 C CA . THR A 1 198 ? 2.082 7.565 7.515 1.00 93.81 198 THR A CA 1
ATOM 1445 C C . THR A 1 198 ? 1.270 8.836 7.302 1.00 93.81 198 THR A C 1
ATOM 1447 O O . THR A 1 198 ? 1.290 9.748 8.128 1.00 93.81 198 THR A O 1
ATOM 1450 N N . PHE A 1 199 ? 0.501 8.884 6.218 1.00 93.00 199 PHE A N 1
ATOM 1451 C CA . PHE A 1 199 ? -0.381 10.002 5.889 1.00 93.00 199 PHE A CA 1
ATOM 1452 C C . PHE A 1 199 ? -1.853 9.578 5.884 1.00 93.00 199 PHE A C 1
ATOM 1454 O O . PHE A 1 199 ? -2.203 8.463 5.494 1.00 93.00 199 PHE A O 1
ATOM 1461 N N . ALA A 1 200 ? -2.741 10.486 6.280 1.00 92.62 200 ALA A N 1
ATOM 1462 C CA . ALA A 1 200 ? -4.177 10.309 6.119 1.00 92.62 200 ALA A CA 1
ATOM 1463 C C . ALA A 1 200 ? -4.564 10.448 4.638 1.00 92.62 200 ALA A C 1
ATOM 1465 O O . ALA A 1 200 ? -4.390 11.509 4.041 1.00 92.62 200 ALA A O 1
ATOM 1466 N N . TYR A 1 201 ? -5.135 9.399 4.049 1.00 91.81 201 TYR A N 1
ATOM 1467 C CA . TYR A 1 201 ? -5.701 9.441 2.703 1.00 91.81 201 TYR A CA 1
ATOM 1468 C C . TYR A 1 201 ? -7.218 9.607 2.768 1.00 91.81 201 TYR A C 1
ATOM 1470 O O . TYR A 1 201 ? -7.926 8.707 3.217 1.00 91.81 201 TYR A O 1
ATOM 1478 N N . ILE A 1 202 ? -7.716 10.758 2.312 1.00 87.44 202 ILE A N 1
ATOM 1479 C CA . ILE A 1 202 ? -9.146 11.086 2.282 1.00 87.44 202 ILE A CA 1
ATOM 1480 C C . ILE A 1 202 ? -9.605 11.115 0.814 1.00 87.44 202 ILE A C 1
ATOM 1482 O O . ILE A 1 202 ? -9.344 12.100 0.120 1.00 87.44 202 ILE A O 1
ATOM 1486 N N . PRO A 1 203 ? -10.303 10.074 0.314 1.00 75.56 203 PRO A N 1
ATOM 1487 C CA . PRO A 1 203 ? -10.627 9.947 -1.111 1.00 75.56 203 PRO A CA 1
ATOM 1488 C C . PRO A 1 203 ? -11.455 11.108 -1.681 1.00 75.56 203 PRO A C 1
ATOM 1490 O O . PRO A 1 203 ? -11.285 11.481 -2.837 1.00 75.56 203 PRO A O 1
ATOM 1493 N N . SER A 1 204 ? -12.342 11.706 -0.877 1.00 66.38 204 SER A N 1
ATOM 1494 C CA . SER A 1 204 ? -13.207 12.818 -1.301 1.00 66.38 204 SER A CA 1
ATOM 1495 C C . SER A 1 204 ? -12.463 14.137 -1.533 1.00 66.38 204 SER A C 1
ATOM 1497 O O . SER A 1 204 ? -13.028 15.041 -2.144 1.00 66.38 204 SER A O 1
ATOM 1499 N N . ALA A 1 205 ? -11.214 14.247 -1.072 1.00 58.53 205 ALA A N 1
ATOM 1500 C CA . ALA A 1 205 ? -10.360 15.414 -1.273 1.00 58.53 205 ALA A CA 1
ATOM 1501 C C . ALA A 1 205 ? -9.423 15.276 -2.491 1.00 58.53 205 ALA A C 1
ATOM 1503 O O . ALA A 1 205 ? -8.722 16.230 -2.827 1.00 58.53 205 ALA A O 1
ATOM 1504 N N . ALA A 1 206 ? -9.398 14.117 -3.163 1.00 54.41 206 ALA A N 1
ATOM 1505 C CA . ALA A 1 206 ? -8.562 13.919 -4.343 1.00 54.41 206 ALA A CA 1
ATOM 1506 C C . ALA A 1 206 ? -9.098 14.751 -5.533 1.00 54.41 206 ALA A C 1
ATOM 1508 O O . ALA A 1 206 ? -10.291 14.665 -5.847 1.00 54.41 206 ALA A O 1
ATOM 1509 N N . PRO A 1 207 ? -8.257 15.548 -6.223 1.00 49.28 207 PRO A N 1
ATOM 1510 C CA . PRO A 1 207 ? -8.685 16.312 -7.392 1.00 49.28 207 PRO A CA 1
ATOM 1511 C C . PRO A 1 207 ? -9.260 15.389 -8.473 1.00 49.28 207 PRO A C 1
ATOM 1513 O O . PRO A 1 207 ? -8.613 14.427 -8.890 1.00 49.28 207 PRO A O 1
ATOM 1516 N N . LYS A 1 208 ? -10.470 15.685 -8.959 1.00 43.84 208 LYS A N 1
ATOM 1517 C CA . LYS A 1 208 ? -11.061 14.957 -10.092 1.00 43.84 208 LYS A CA 1
ATOM 1518 C C . LYS A 1 208 ? -10.220 15.194 -11.355 1.00 43.84 208 LYS A C 1
ATOM 1520 O O . LYS A 1 208 ? -9.879 16.335 -11.650 1.00 43.84 208 LYS A O 1
ATOM 1525 N N . GLY A 1 209 ? -9.947 14.134 -12.121 1.00 41.84 209 GLY A N 1
ATOM 1526 C CA . GLY A 1 209 ? -9.368 14.237 -13.470 1.00 41.84 209 GLY A CA 1
ATOM 1527 C C . GLY A 1 209 ? -7.844 14.116 -13.582 1.00 41.84 209 GLY A C 1
ATOM 1528 O O . GLY A 1 209 ? -7.311 14.385 -14.652 1.00 41.84 209 GLY A O 1
ATOM 1529 N N . LYS A 1 210 ? -7.136 13.694 -12.528 1.00 45.41 210 LYS A N 1
ATOM 1530 C CA . LYS A 1 210 ? -5.729 13.269 -12.623 1.00 45.41 210 LYS A CA 1
ATOM 1531 C C . LYS A 1 210 ? -5.624 11.760 -12.390 1.00 45.41 210 LYS A C 1
ATOM 1533 O O . LYS A 1 210 ? -6.354 11.220 -11.562 1.00 45.41 210 LYS A O 1
ATOM 1538 N N . ASN A 1 211 ? -4.711 11.086 -13.087 1.00 46.03 211 ASN A N 1
ATOM 1539 C CA . ASN A 1 211 ? -4.257 9.743 -12.718 1.00 46.03 211 ASN A CA 1
ATOM 1540 C C . ASN A 1 211 ? -3.453 9.894 -11.418 1.00 46.03 211 ASN A C 1
ATOM 1542 O O . ASN A 1 211 ? -2.251 10.138 -11.459 1.00 46.03 211 ASN A O 1
ATOM 1546 N N . VAL A 1 212 ? -4.129 9.927 -10.264 1.00 52.19 212 VAL A N 1
ATOM 1547 C CA . VAL A 1 212 ? -3.493 10.342 -9.005 1.00 52.19 212 VAL A CA 1
ATOM 1548 C C . VAL A 1 212 ? -2.596 9.219 -8.484 1.00 52.19 212 VAL A C 1
ATOM 1550 O O . VAL A 1 212 ? -3.014 8.393 -7.675 1.00 52.19 212 VAL A O 1
ATOM 1553 N N . LYS A 1 213 ? -1.332 9.228 -8.917 1.00 63.00 213 LYS A N 1
ATOM 1554 C CA . LYS A 1 213 ? -0.215 8.802 -8.068 1.00 63.00 213 LYS A CA 1
ATOM 1555 C C . LYS A 1 213 ? -0.279 9.601 -6.760 1.00 63.00 213 LYS A C 1
ATOM 1557 O O . LYS A 1 213 ? -0.737 10.740 -6.767 1.00 63.00 213 LYS A O 1
ATOM 1562 N N . PHE A 1 214 ? 0.111 8.972 -5.651 1.00 65.56 214 PHE A N 1
ATOM 1563 C CA . PHE A 1 214 ? 0.121 9.511 -4.279 1.00 65.56 214 PHE A CA 1
ATOM 1564 C C . PHE A 1 214 ? -0.051 11.043 -4.152 1.00 65.56 214 PHE A C 1
ATOM 1566 O O . PHE A 1 214 ? 0.816 11.825 -4.537 1.00 65.56 214 PHE A O 1
ATOM 1573 N N . SER A 1 215 ? -1.152 11.486 -3.539 1.00 65.88 215 SER A N 1
ATOM 1574 C CA . SER A 1 215 ? -1.276 12.851 -3.016 1.00 65.88 215 SER A CA 1
ATOM 1575 C C . SER A 1 215 ? -0.880 12.858 -1.541 1.00 65.88 215 SER A C 1
ATOM 1577 O O . SER A 1 215 ? -1.491 12.122 -0.756 1.00 65.88 215 SER A O 1
ATOM 1579 N N . GLN A 1 216 ? 0.100 13.681 -1.153 1.00 65.88 216 GLN A N 1
ATOM 1580 C CA . GLN A 1 216 ? 0.445 13.869 0.259 1.00 65.88 216 GLN A CA 1
ATOM 1581 C C . GLN A 1 216 ? -0.776 14.414 1.006 1.00 65.88 216 GLN A C 1
ATOM 1583 O O . GLN A 1 216 ? -1.227 15.531 0.764 1.00 65.88 216 GLN A O 1
ATOM 1588 N N . GLY A 1 217 ? -1.349 13.577 1.868 1.00 75.56 217 GLY A N 1
ATOM 1589 C CA . GLY A 1 217 ? -2.320 14.014 2.859 1.00 75.56 217 GLY A CA 1
ATOM 1590 C C . GLY A 1 217 ? -1.621 14.637 4.064 1.00 75.56 217 GLY A C 1
ATOM 1591 O O . GLY A 1 217 ? -0.427 14.922 4.043 1.00 75.56 217 GLY A O 1
ATOM 1592 N N . GLU A 1 218 ? -2.358 14.811 5.152 1.00 86.75 218 GLU A N 1
ATOM 1593 C CA . GLU A 1 218 ? -1.778 15.220 6.432 1.00 86.75 218 GLU A CA 1
ATOM 1594 C C . GLU A 1 218 ? -0.979 14.048 7.030 1.00 86.75 218 GLU A C 1
ATOM 1596 O O . GLU A 1 218 ? -1.501 12.929 7.097 1.00 86.75 218 GLU A O 1
ATOM 1601 N N . LYS A 1 219 ? 0.277 14.274 7.449 1.00 90.19 219 LYS A N 1
ATOM 1602 C CA . LYS A 1 219 ? 1.052 13.265 8.196 1.00 90.19 219 LYS A CA 1
ATOM 1603 C C . LYS A 1 219 ? 0.332 12.995 9.516 1.00 90.19 219 LYS A C 1
ATOM 1605 O O . LYS A 1 219 ? -0.102 13.929 10.186 1.00 90.19 219 LYS A O 1
ATOM 1610 N N . ILE A 1 220 ? 0.193 11.728 9.881 1.00 89.88 220 ILE A N 1
ATOM 1611 C CA . ILE A 1 220 ? -0.493 11.313 11.102 1.00 89.88 220 ILE A CA 1
ATOM 1612 C C . ILE A 1 220 ? 0.457 10.574 12.035 1.00 89.88 220 ILE A C 1
ATOM 1614 O O . ILE A 1 220 ? 1.358 9.864 11.597 1.00 89.88 220 ILE A O 1
ATOM 1618 N N . ASP A 1 221 ? 0.205 10.704 13.332 1.00 88.94 221 ASP A N 1
ATOM 1619 C CA . ASP A 1 221 ? 0.802 9.839 14.340 1.00 88.94 221 ASP A CA 1
ATOM 1620 C C . ASP A 1 221 ? -0.119 8.637 14.575 1.00 88.94 221 ASP A C 1
ATOM 1622 O O . ASP A 1 221 ? -1.231 8.766 15.099 1.00 88.94 221 ASP A O 1
ATOM 1626 N N . LEU A 1 222 ? 0.356 7.454 14.182 1.00 88.25 222 LEU A N 1
ATOM 1627 C CA . LEU A 1 222 ? -0.383 6.204 14.340 1.00 88.25 222 LEU A CA 1
ATOM 1628 C C . LEU A 1 222 ? -0.696 5.846 15.797 1.00 88.25 222 LEU A C 1
ATOM 1630 O O . LEU A 1 222 ? -1.605 5.053 16.029 1.00 88.25 222 LEU A O 1
ATOM 1634 N N . ASN A 1 223 ? 0.023 6.410 16.769 1.00 86.19 223 ASN A N 1
ATOM 1635 C CA . ASN A 1 223 ? -0.250 6.177 18.186 1.00 86.19 223 ASN A CA 1
ATOM 1636 C C . ASN A 1 223 ? -1.418 7.034 18.703 1.00 86.19 223 ASN A C 1
ATOM 1638 O O . ASN A 1 223 ? -2.000 6.708 19.734 1.00 86.19 223 ASN A O 1
ATOM 1642 N N . ASN A 1 224 ? -1.771 8.104 17.983 1.00 87.12 224 ASN A N 1
ATOM 1643 C CA . ASN A 1 224 ? -2.780 9.081 18.395 1.00 87.12 224 ASN A CA 1
ATOM 1644 C C . ASN A 1 224 ? -4.037 9.084 17.509 1.00 87.12 224 ASN A C 1
ATOM 1646 O O . ASN A 1 224 ? -5.071 9.627 17.902 1.00 87.12 224 ASN A O 1
ATOM 1650 N N . ILE A 1 225 ? -3.985 8.481 16.319 1.00 91.19 225 ILE A N 1
ATOM 1651 C CA . ILE A 1 225 ? -5.159 8.358 15.452 1.00 91.19 225 ILE A CA 1
ATOM 1652 C C . ILE A 1 225 ? -6.151 7.319 15.996 1.00 91.19 225 ILE A C 1
ATOM 1654 O O . ILE A 1 225 ? -5.787 6.217 16.404 1.00 91.19 225 ILE A O 1
ATOM 1658 N N . THR A 1 226 ? -7.437 7.667 15.973 1.00 94.06 226 THR A N 1
ATOM 1659 C CA . THR A 1 226 ? -8.525 6.777 16.405 1.00 94.06 226 THR A CA 1
ATOM 1660 C C . THR A 1 226 ? -9.228 6.140 15.211 1.00 94.06 226 THR A C 1
ATOM 1662 O O . THR A 1 226 ? -9.242 6.692 14.109 1.00 94.06 226 THR A O 1
ATOM 1665 N N . LEU A 1 227 ? -9.817 4.962 15.426 1.00 95.81 227 LEU A N 1
ATOM 1666 C CA . LEU A 1 227 ? -10.654 4.284 14.439 1.00 95.81 227 LEU A CA 1
ATOM 1667 C C . LEU A 1 227 ? -12.045 4.936 14.379 1.00 95.81 227 LEU A C 1
ATOM 1669 O O . LEU A 1 227 ? -12.620 5.288 15.412 1.00 95.81 227 LEU A O 1
ATOM 1673 N N . SER A 1 228 ? -12.613 5.075 13.181 1.00 93.44 228 SER A N 1
ATOM 1674 C CA . SER A 1 228 ? -13.984 5.549 13.026 1.00 93.44 228 SER A CA 1
ATOM 1675 C C . SER A 1 228 ? -14.980 4.579 13.655 1.00 93.44 228 SER A C 1
ATOM 1677 O O . SER A 1 228 ? -14.840 3.362 13.551 1.00 93.44 228 SER A O 1
ATOM 1679 N N . LYS A 1 229 ? -16.016 5.132 14.294 1.00 87.06 229 LYS A N 1
ATOM 1680 C CA . LYS A 1 229 ? -17.077 4.337 14.931 1.00 87.06 229 LYS A CA 1
ATOM 1681 C C . LYS A 1 229 ? -17.901 3.565 13.904 1.00 87.06 229 LYS A C 1
ATOM 1683 O O . LYS A 1 229 ? -18.251 2.411 14.135 1.00 87.06 229 LYS A O 1
ATOM 1688 N N . ASP A 1 230 ? -18.165 4.203 12.770 1.00 86.31 230 ASP A N 1
ATOM 1689 C CA . ASP A 1 230 ? -18.938 3.614 11.689 1.00 86.31 230 ASP A CA 1
ATOM 1690 C C . ASP A 1 230 ? -17.992 2.940 10.698 1.00 86.31 230 ASP A C 1
ATOM 1692 O O . ASP A 1 230 ? -17.053 3.562 10.186 1.00 86.31 230 ASP A O 1
ATOM 1696 N N . ALA A 1 231 ? -18.237 1.652 10.462 1.00 83.25 231 ALA A N 1
ATOM 1697 C CA . ALA A 1 231 ? -17.519 0.869 9.472 1.00 83.25 231 ALA A CA 1
ATOM 1698 C C . ALA A 1 231 ? -18.305 0.842 8.160 1.00 83.25 231 ALA A C 1
ATOM 1700 O O . ALA A 1 231 ? -19.476 0.460 8.141 1.00 83.25 231 ALA A O 1
ATOM 1701 N N . ILE A 1 232 ? -17.652 1.212 7.063 1.00 88.19 232 ILE A N 1
ATOM 1702 C CA . ILE A 1 232 ? -18.241 1.191 5.719 1.00 88.19 232 ILE A CA 1
ATOM 1703 C C . ILE A 1 232 ? -17.939 -0.133 5.016 1.00 88.19 232 ILE A C 1
ATOM 1705 O O . ILE A 1 232 ? -16.912 -0.754 5.267 1.00 88.19 232 ILE A O 1
ATOM 1709 N N . LEU A 1 233 ? -18.816 -0.599 4.129 1.00 80.75 233 LEU A N 1
ATOM 1710 C CA . LEU A 1 233 ? -18.544 -1.820 3.368 1.00 80.75 233 LEU A CA 1
ATOM 1711 C C . LEU A 1 233 ? -17.313 -1.614 2.470 1.00 80.75 233 LEU A C 1
ATOM 1713 O O . LEU A 1 233 ? -17.255 -0.635 1.720 1.00 80.75 233 LEU A O 1
ATOM 1717 N N . ALA A 1 234 ? -16.338 -2.521 2.557 1.00 75.94 234 ALA A N 1
ATOM 1718 C CA . ALA A 1 234 ? -15.205 -2.539 1.643 1.00 75.94 234 ALA A CA 1
ATOM 1719 C C . ALA A 1 234 ? -15.720 -2.814 0.223 1.00 75.94 234 ALA A C 1
ATOM 1721 O O . ALA A 1 234 ? -16.465 -3.771 0.009 1.00 75.94 234 ALA A O 1
ATOM 1722 N N . LYS A 1 235 ? -15.346 -1.947 -0.717 1.00 63.88 235 LYS A N 1
ATOM 1723 C CA . LYS A 1 235 ? -15.548 -2.150 -2.152 1.00 63.88 235 LYS A CA 1
ATOM 1724 C C . LYS A 1 235 ? -14.252 -2.621 -2.782 1.00 63.88 235 LYS A C 1
ATOM 1726 O O . LYS A 1 235 ? -13.194 -2.106 -2.343 1.00 63.88 235 LYS A O 1
#

Sequence (235 aa):
MKKVFLSLATIAFVAAGSLTVTSCGGDDSTPGGGGGGGEPITSNGKMKYNNQDFALDTAVSQIYAQKNAQGQNVASAFRLPINNGQDTITVTRWNIIAHNGEDAQTSENYHQVSIFVPVNGNSIVKPNAAETIYPAGIAIYAGSVDTPLDLGQISAFDIKFNNFVDTGDDSATINYTSSVTGANGTVTTEYDGKLNGTFAYIPSAAPKGKNVKFSQGEKIDLNNITLSKDAILAK

Radius of gyration: 19.11 Å; chains: 1; bounding box: 48×38×56 Å

Secondary structure (DSSP, 8-state):
-------------------------------------PPP---SEEEEETTEEEEE-EEEEEEEEEE-TTS-EEEEEEEEEEGGGTEEEEEEEEEEEEESSS-TTT-SSEEEEEEEEE-BTTB---TTT-S--EEEEEEEESS-SS------SEEEEEEEEEEEE--SSTT-EEEEEEEEEETTEEEEEEEEEEEEEEEEE-GGGSPTTS--------EE-TTTPEEEEEEEEP-

pLDDT: mean 80.61, std 22.1, range [26.94, 98.12]